Protein AF-A0A2V8Q4K5-F1 (afdb_monomer)

Nearest PDB structures (foldseek):
  5l09-assembly1_A  TM=3.960E-01  e=4.569E-01  Yersinia enterocolitica subsp. enterocolitica 8081
  2gza-assembly1_C  TM=2.413E-01  e=3.129E-01  Brucella suis 1330
  5v8w-assembly3_F  TM=2.829E-01  e=3.439E+00  Homo sapiens
  6ekk-assembly1_A  TM=3.085E-01  e=7.810E+00  Homo sapiens

pLDDT: mean 80.8, std 21.77, range [32.94, 98.81]

Structure (mmCIF, N/CA/C/O backbone):
data_AF-A0A2V8Q4K5-F1
#
_entry.id   AF-A0A2V8Q4K5-F1
#
loop_
_atom_site.group_PDB
_atom_site.id
_atom_site.type_symbol
_atom_site.label_atom_id
_atom_site.label_alt_id
_atom_site.label_comp_id
_atom_site.label_asym_id
_atom_site.label_entity_id
_atom_site.label_seq_id
_atom_site.pdbx_PDB_ins_code
_atom_site.Cartn_x
_atom_site.Cartn_y
_atom_site.Cartn_z
_atom_site.occupancy
_atom_site.B_iso_or_equiv
_atom_site.auth_seq_id
_atom_site.auth_comp_id
_atom_site.auth_asym_id
_atom_site.auth_atom_id
_atom_site.pdbx_PDB_model_num
ATOM 1 N N . MET A 1 1 ? 42.790 18.098 -6.785 1.00 39.69 1 MET A N 1
ATOM 2 C CA . MET A 1 1 ? 41.408 18.199 -7.291 1.00 39.69 1 MET A CA 1
ATOM 3 C C . MET A 1 1 ? 40.561 17.468 -6.275 1.00 39.69 1 MET A C 1
ATOM 5 O O . MET A 1 1 ? 40.739 16.271 -6.124 1.00 39.69 1 MET A O 1
ATOM 9 N N . VAL A 1 2 ? 39.823 18.211 -5.454 1.00 38.03 2 VAL A N 1
ATOM 10 C CA . VAL A 1 2 ? 38.941 17.635 -4.435 1.00 38.03 2 VAL A CA 1
ATOM 11 C C . VAL A 1 2 ? 37.637 17.335 -5.159 1.00 38.03 2 VAL A C 1
ATOM 13 O O . VAL A 1 2 ? 36.978 18.260 -5.629 1.00 38.03 2 VAL A O 1
ATOM 16 N N . GLU A 1 3 ? 37.339 16.054 -5.355 1.00 39.25 3 GLU A N 1
ATOM 17 C CA . GLU A 1 3 ? 36.037 15.619 -5.849 1.00 39.25 3 GLU A CA 1
ATOM 18 C C . GLU A 1 3 ? 34.998 15.985 -4.788 1.00 39.25 3 GLU A C 1
ATOM 20 O O . GLU A 1 3 ? 35.005 15.468 -3.672 1.00 39.25 3 GLU A O 1
ATOM 25 N N . ASN A 1 4 ? 34.152 16.956 -5.125 1.00 39.59 4 ASN A N 1
ATOM 26 C CA . ASN A 1 4 ? 32.980 17.296 -4.339 1.00 39.59 4 ASN A CA 1
ATOM 27 C C . ASN A 1 4 ? 32.006 16.120 -4.423 1.00 39.59 4 ASN A C 1
ATOM 29 O O . ASN A 1 4 ? 31.322 15.951 -5.433 1.00 39.59 4 ASN A O 1
ATOM 33 N N . SER A 1 5 ? 31.940 15.318 -3.364 1.00 41.22 5 SER A N 1
ATOM 34 C CA . SER A 1 5 ? 30.823 14.405 -3.141 1.00 41.22 5 SER A CA 1
ATOM 35 C C . SER A 1 5 ? 29.508 15.200 -3.157 1.00 41.22 5 SER A C 1
ATOM 37 O O . SER A 1 5 ? 29.452 16.275 -2.548 1.00 41.22 5 SER A O 1
ATOM 39 N N . PRO A 1 6 ? 28.449 14.714 -3.828 1.00 41.28 6 PRO A N 1
ATOM 40 C CA . PRO A 1 6 ? 27.159 15.385 -3.806 1.00 41.28 6 PRO A CA 1
ATOM 41 C C . PRO A 1 6 ? 26.634 15.431 -2.366 1.00 41.28 6 PRO A C 1
ATOM 43 O O . PRO A 1 6 ? 26.639 14.440 -1.637 1.00 41.28 6 PRO A O 1
ATOM 46 N N . THR A 1 7 ? 26.239 16.625 -1.943 1.00 41.97 7 THR A N 1
ATOM 47 C CA . THR A 1 7 ? 25.664 16.921 -0.628 1.00 41.97 7 THR A CA 1
ATOM 48 C C . THR A 1 7 ? 24.301 16.217 -0.493 1.00 41.97 7 THR A C 1
ATOM 50 O O . THR A 1 7 ? 23.557 16.192 -1.474 1.00 41.97 7 THR A O 1
ATOM 53 N N . PRO A 1 8 ? 23.932 15.638 0.670 1.00 48.00 8 PRO A N 1
ATOM 54 C CA . PRO A 1 8 ? 22.627 15.010 0.847 1.00 48.00 8 PRO A CA 1
ATOM 55 C C . PRO A 1 8 ? 21.587 16.119 1.007 1.00 48.00 8 PRO A C 1
ATOM 57 O O . PRO A 1 8 ? 21.473 16.743 2.061 1.00 48.00 8 PRO A O 1
ATOM 60 N N . THR A 1 9 ? 20.877 16.455 -0.058 1.00 51.31 9 THR A N 1
ATOM 61 C CA . THR A 1 9 ? 19.838 17.487 -0.025 1.00 51.31 9 THR A CA 1
ATOM 62 C C . THR A 1 9 ? 18.703 17.023 -0.935 1.00 51.31 9 THR A C 1
ATOM 64 O O . THR A 1 9 ? 18.969 16.582 -2.047 1.00 51.31 9 THR A O 1
ATOM 67 N N . ASP A 1 10 ? 17.471 17.063 -0.414 1.00 57.00 10 ASP A N 1
ATOM 68 C CA . ASP A 1 10 ? 16.191 16.695 -1.057 1.00 57.00 10 ASP A CA 1
ATOM 69 C C . ASP A 1 10 ? 15.714 15.229 -0.980 1.00 57.00 10 ASP A C 1
ATOM 71 O O . ASP A 1 10 ? 15.154 14.692 -1.935 1.00 57.00 10 ASP A O 1
ATOM 75 N N . GLN A 1 11 ? 15.828 14.577 0.184 1.00 71.94 11 GLN A N 1
ATOM 76 C CA . GLN A 1 11 ? 15.003 13.387 0.452 1.00 71.94 11 GLN A CA 1
ATOM 77 C C . GLN A 1 11 ? 13.620 13.797 0.971 1.00 71.94 11 GLN A C 1
ATOM 79 O O . GLN A 1 11 ? 13.503 14.492 1.982 1.00 71.94 11 GLN A O 1
ATOM 84 N N . ILE A 1 12 ? 12.564 13.351 0.286 1.00 84.12 12 ILE A N 1
ATOM 85 C CA . ILE A 1 12 ? 11.180 13.549 0.731 1.00 84.12 12 ILE A CA 1
ATOM 86 C C . ILE A 1 12 ? 10.961 12.763 2.026 1.00 84.12 12 ILE A C 1
ATOM 88 O O . ILE A 1 12 ? 11.196 11.553 2.071 1.00 84.12 12 ILE A O 1
ATOM 92 N N . VAL A 1 13 ? 10.464 13.434 3.067 1.00 91.69 13 VAL A N 1
ATOM 93 C CA . VAL A 1 13 ? 10.104 12.781 4.331 1.00 91.69 13 VAL A CA 1
ATOM 94 C C . VAL A 1 13 ? 9.017 11.741 4.069 1.00 91.69 13 VAL A C 1
ATOM 96 O O . VAL A 1 13 ? 7.976 12.054 3.497 1.00 91.69 13 VAL A O 1
ATOM 99 N N . GLN A 1 14 ? 9.268 10.496 4.472 1.00 91.62 14 GLN A N 1
ATOM 100 C CA . GLN A 1 14 ? 8.352 9.383 4.212 1.00 91.62 14 GLN A CA 1
ATOM 101 C C . GLN A 1 14 ? 7.313 9.196 5.314 1.00 91.62 14 GLN A C 1
ATOM 103 O O . GLN A 1 14 ? 6.203 8.746 5.025 1.00 91.62 14 GLN A O 1
ATOM 108 N N . GLU A 1 15 ? 7.657 9.536 6.558 1.00 95.56 15 GLU A N 1
ATOM 109 C CA . GLU A 1 15 ? 6.784 9.314 7.703 1.00 95.56 15 GLU A CA 1
ATOM 110 C C . GLU A 1 15 ? 6.948 10.335 8.834 1.00 95.56 15 GLU A C 1
ATOM 112 O O . GLU A 1 15 ? 8.013 10.918 9.041 1.00 95.56 15 GLU A O 1
ATOM 117 N N . HIS A 1 16 ? 5.876 10.496 9.605 1.00 95.94 16 HIS A N 1
ATOM 118 C CA . HIS A 1 16 ? 5.807 11.277 10.831 1.00 95.94 16 HIS A CA 1
ATOM 119 C C . HIS A 1 16 ? 5.251 10.421 11.970 1.00 95.94 16 HIS A C 1
ATOM 121 O O . HIS A 1 16 ? 4.191 10.713 12.525 1.00 95.94 16 HIS A O 1
ATOM 127 N N . ARG A 1 17 ? 5.996 9.373 12.342 1.00 95.19 17 ARG A N 1
ATOM 128 C CA . ARG A 1 17 ? 5.574 8.368 13.335 1.00 95.19 17 ARG A CA 1
ATOM 129 C C . ARG A 1 17 ? 5.160 8.957 14.684 1.00 95.19 17 ARG A C 1
ATOM 131 O O . ARG A 1 17 ? 4.250 8.439 15.318 1.00 95.19 17 ARG A O 1
ATOM 138 N N . ALA A 1 18 ? 5.749 10.086 15.081 1.00 93.00 18 ALA A N 1
ATOM 139 C CA . ALA A 1 18 ? 5.387 10.811 16.301 1.00 93.00 18 ALA A CA 1
ATOM 140 C C . ALA A 1 18 ? 3.952 11.386 16.301 1.00 93.00 18 ALA A C 1
ATOM 142 O O . ALA A 1 18 ? 3.420 11.685 17.365 1.00 93.00 18 ALA A O 1
ATOM 143 N N . ASN A 1 19 ? 3.314 11.531 15.134 1.00 93.81 19 ASN A N 1
ATOM 144 C CA . ASN A 1 19 ? 1.939 12.033 15.007 1.00 93.81 19 ASN A CA 1
ATOM 145 C C . ASN A 1 19 ? 0.882 10.917 15.114 1.00 93.81 19 ASN A C 1
ATOM 147 O O . ASN A 1 19 ? -0.319 11.182 14.965 1.00 93.81 19 ASN A O 1
ATOM 151 N N . ALA A 1 20 ? 1.320 9.671 15.309 1.00 94.62 20 ALA A N 1
ATOM 152 C CA . ALA A 1 20 ? 0.443 8.521 15.433 1.00 94.62 20 ALA A CA 1
ATOM 153 C C . ALA A 1 20 ? -0.285 8.505 16.786 1.00 94.62 20 ALA A C 1
ATOM 155 O O . ALA A 1 20 ? 0.275 8.945 17.792 1.00 94.62 20 ALA A O 1
ATOM 156 N N . PRO A 1 21 ? -1.514 7.962 16.847 1.00 94.38 21 PRO A N 1
ATOM 157 C CA . PRO A 1 21 ? -2.143 7.631 18.122 1.00 94.38 21 PRO A CA 1
ATOM 158 C C . PRO A 1 21 ? -1.235 6.716 18.962 1.00 94.38 21 PRO A C 1
ATOM 160 O O . PRO A 1 21 ? -0.653 5.775 18.424 1.00 94.38 21 PRO A O 1
ATOM 163 N N . SER A 1 22 ? -1.122 6.983 20.267 1.00 94.06 22 SER A N 1
ATOM 164 C CA . SER A 1 22 ? -0.264 6.203 21.177 1.00 94.06 22 SER A CA 1
ATOM 165 C C . SER A 1 22 ? -0.593 4.712 21.112 1.00 94.06 22 SER A C 1
ATOM 167 O O . SER A 1 22 ? -1.765 4.365 21.240 1.00 94.06 22 SER A O 1
ATOM 169 N N . GLY A 1 23 ? 0.415 3.857 20.902 1.00 94.38 23 GLY A N 1
ATOM 170 C CA . GLY A 1 23 ? 0.294 2.396 20.777 1.00 94.38 23 GLY A CA 1
ATOM 171 C C . GLY A 1 23 ? -0.170 1.885 19.404 1.00 94.38 23 GLY A C 1
ATOM 172 O O . GLY A 1 23 ? -0.114 0.684 19.133 1.00 94.38 23 GLY A O 1
ATOM 173 N N . TRP A 1 24 ? -0.643 2.765 18.510 1.00 96.44 24 TRP A N 1
ATOM 174 C CA . TRP A 1 24 ? -1.049 2.355 17.162 1.00 96.44 24 TRP A CA 1
ATOM 175 C C . TRP A 1 24 ? 0.122 1.865 16.302 1.00 96.44 24 TRP A C 1
ATOM 177 O O . TRP A 1 24 ? -0.062 0.860 15.613 1.00 96.44 24 TRP A O 1
ATOM 187 N N . PRO A 1 25 ? 1.303 2.519 16.293 1.00 97.56 25 PRO A N 1
ATOM 188 C CA . PRO A 1 25 ? 2.405 2.068 15.453 1.00 97.56 25 PRO A CA 1
ATOM 189 C C . PRO A 1 25 ? 2.811 0.612 15.711 1.00 97.56 25 PRO A C 1
ATOM 191 O O . PRO A 1 25 ? 3.027 -0.137 14.762 1.00 97.56 25 PRO A O 1
ATOM 194 N N . GLU A 1 26 ? 2.835 0.184 16.971 1.00 97.00 26 GLU A N 1
ATOM 195 C CA . GLU A 1 26 ? 3.174 -1.180 17.385 1.00 97.00 26 GLU A CA 1
ATOM 196 C C . GLU A 1 26 ? 2.093 -2.176 16.945 1.00 97.00 26 GLU A C 1
ATOM 198 O O . GLU A 1 26 ? 2.400 -3.242 16.406 1.00 97.00 26 GLU A O 1
ATOM 203 N N . ALA A 1 27 ? 0.816 -1.810 17.101 1.00 96.62 27 ALA A N 1
ATOM 204 C CA . ALA A 1 27 ? -0.299 -2.609 16.601 1.00 96.62 27 ALA A CA 1
ATOM 205 C C . ALA A 1 27 ? -0.249 -2.757 15.068 1.00 96.62 27 ALA A C 1
ATOM 207 O O . ALA A 1 27 ? -0.462 -3.856 14.545 1.00 96.62 27 ALA A O 1
ATOM 208 N N . GLN A 1 28 ? 0.064 -1.668 14.355 1.00 98.25 28 GLN A N 1
ATOM 209 C CA . GLN A 1 28 ? 0.212 -1.650 12.901 1.00 98.25 28 GLN A CA 1
ATOM 210 C C . GLN A 1 28 ? 1.362 -2.531 12.429 1.00 98.25 28 GLN A C 1
ATOM 212 O O . GLN A 1 28 ? 1.175 -3.337 11.516 1.00 98.25 28 GLN A O 1
ATOM 217 N N . ASP A 1 29 ? 2.524 -2.423 13.070 1.00 98.38 29 ASP A N 1
ATOM 218 C CA . ASP A 1 29 ? 3.671 -3.276 12.775 1.00 98.38 29 ASP A CA 1
ATOM 219 C C . ASP A 1 29 ? 3.318 -4.752 12.983 1.00 98.38 29 ASP A C 1
ATOM 221 O O . ASP A 1 29 ? 3.587 -5.574 12.105 1.00 98.38 29 ASP A O 1
ATOM 225 N N . GLY A 1 30 ? 2.633 -5.084 14.082 1.00 97.62 30 GLY A N 1
ATOM 226 C CA . GLY A 1 30 ? 2.209 -6.449 14.389 1.00 97.62 30 GLY A CA 1
ATOM 227 C C . GLY A 1 30 ? 1.338 -7.068 13.293 1.00 97.62 30 GLY A C 1
ATOM 228 O O . GLY A 1 30 ? 1.651 -8.151 12.787 1.00 97.62 30 GLY A O 1
ATOM 229 N N . PHE A 1 31 ? 0.268 -6.382 12.871 1.00 97.31 31 PHE A N 1
ATOM 230 C CA . PHE A 1 31 ? -0.602 -6.935 11.829 1.00 97.31 31 PHE A CA 1
ATOM 231 C C . PHE A 1 31 ? 0.029 -6.890 10.431 1.00 97.31 31 PHE A C 1
ATOM 233 O O . PHE A 1 31 ? -0.245 -7.778 9.624 1.00 97.31 31 PHE A O 1
ATOM 240 N N . ALA A 1 32 ? 0.878 -5.902 10.127 1.00 98.19 32 ALA A N 1
ATOM 241 C CA . ALA A 1 32 ? 1.565 -5.804 8.838 1.00 98.19 32 ALA A CA 1
ATOM 242 C C . ALA A 1 32 ? 2.598 -6.929 8.663 1.00 98.19 32 ALA A C 1
ATOM 244 O O . ALA A 1 32 ? 2.652 -7.569 7.609 1.00 98.19 32 ALA A O 1
ATOM 245 N N . VAL A 1 33 ? 3.373 -7.216 9.714 1.00 96.44 33 VAL A N 1
ATOM 246 C CA . VAL A 1 33 ? 4.334 -8.327 9.745 1.00 96.44 33 VAL A CA 1
ATOM 247 C C . VAL A 1 33 ? 3.608 -9.667 9.673 1.00 96.44 33 VAL A C 1
ATOM 249 O O . VAL A 1 33 ? 3.950 -10.488 8.825 1.00 96.44 33 VAL A O 1
ATOM 252 N N . SER A 1 34 ? 2.569 -9.876 10.490 1.00 96.00 34 SER A N 1
ATOM 253 C CA . SER A 1 34 ? 1.796 -11.127 10.494 1.00 96.00 34 SER A CA 1
ATOM 254 C C . SER A 1 34 ? 1.139 -11.413 9.139 1.00 96.00 34 SER A C 1
ATOM 256 O O . SER A 1 34 ? 1.174 -12.542 8.651 1.00 96.00 34 SER A O 1
ATOM 258 N N . ALA A 1 35 ? 0.590 -10.385 8.486 1.00 97.31 35 ALA A N 1
ATOM 259 C CA . ALA A 1 35 ? 0.003 -10.531 7.160 1.00 97.31 35 ALA A CA 1
ATOM 260 C C . ALA A 1 35 ? 1.048 -10.628 6.038 1.00 97.31 35 ALA A C 1
ATOM 262 O O . ALA A 1 35 ? 0.691 -11.028 4.927 1.00 97.31 35 ALA A O 1
ATOM 263 N N . GLY A 1 36 ? 2.307 -10.257 6.294 1.00 97.75 36 GLY A N 1
ATOM 264 C CA . GLY A 1 36 ? 3.346 -10.119 5.274 1.00 97.75 36 GLY A CA 1
ATOM 265 C C . GLY A 1 36 ? 3.026 -9.040 4.235 1.00 97.75 36 GLY A C 1
ATOM 266 O O . GLY A 1 36 ? 3.439 -9.158 3.086 1.00 97.75 36 GLY A O 1
ATOM 267 N N . LEU A 1 37 ? 2.253 -8.016 4.611 1.00 98.50 37 LEU A N 1
ATOM 268 C CA . LEU A 1 37 ? 1.768 -6.966 3.713 1.00 98.50 37 LEU A CA 1
ATOM 269 C C . LEU A 1 37 ? 2.103 -5.582 4.262 1.00 98.50 37 LEU A C 1
ATOM 271 O O . LEU A 1 37 ? 2.221 -5.389 5.470 1.00 98.50 37 LEU A O 1
ATOM 275 N N . SER A 1 38 ? 2.236 -4.610 3.362 1.00 98.50 38 SER A N 1
ATOM 276 C CA . SER A 1 38 ? 2.496 -3.226 3.752 1.00 98.50 38 SER A CA 1
ATOM 277 C C . SER A 1 38 ? 1.240 -2.558 4.300 1.00 98.50 38 SER A C 1
ATOM 279 O O . SER A 1 38 ? 0.163 -2.720 3.723 1.00 98.50 38 SER A O 1
ATOM 281 N N . ALA A 1 39 ? 1.398 -1.752 5.350 1.00 98.62 39 ALA A N 1
ATOM 282 C CA . ALA A 1 39 ? 0.367 -0.863 5.874 1.00 98.62 39 ALA A CA 1
ATOM 283 C C . ALA A 1 39 ? 0.930 0.538 6.113 1.00 98.62 39 ALA A C 1
ATOM 285 O O . ALA A 1 39 ? 2.033 0.696 6.638 1.00 98.62 39 ALA A O 1
ATOM 286 N N . LEU A 1 40 ? 0.177 1.558 5.710 1.00 98.69 40 LEU A N 1
ATOM 287 C CA . LEU A 1 40 ? 0.496 2.952 5.975 1.00 98.69 40 LEU A CA 1
ATOM 288 C C . LEU A 1 40 ? -0.720 3.651 6.565 1.00 98.69 40 LEU A C 1
ATOM 290 O O . LEU A 1 40 ? -1.762 3.692 5.914 1.00 98.69 40 LEU A O 1
ATOM 294 N N . LEU A 1 41 ? -0.569 4.256 7.740 1.00 98.62 41 LEU A N 1
ATOM 295 C CA . LEU A 1 41 ? -1.552 5.195 8.270 1.00 98.62 41 LEU A CA 1
ATOM 296 C C . LEU A 1 41 ? -1.323 6.560 7.625 1.00 98.62 41 LEU A C 1
ATOM 298 O O . LEU A 1 41 ? -0.202 7.064 7.655 1.00 98.62 41 LEU A O 1
ATOM 302 N N . VAL A 1 42 ? -2.366 7.173 7.075 1.00 98.38 42 VAL A N 1
ATOM 303 C CA . VAL A 1 42 ? -2.301 8.484 6.420 1.00 98.38 42 VAL A CA 1
ATOM 304 C C . VAL A 1 42 ? -3.377 9.426 6.956 1.00 98.38 42 VAL A C 1
ATOM 306 O O . VAL A 1 42 ? -4.498 9.012 7.259 1.00 98.38 42 VAL A O 1
ATOM 309 N N . ASP A 1 43 ? -3.015 10.703 7.039 1.00 97.06 43 ASP A N 1
ATOM 310 C CA . ASP A 1 43 ? -3.888 11.821 7.401 1.00 97.06 43 ASP A CA 1
ATOM 311 C C . ASP A 1 43 ? -3.745 12.905 6.323 1.00 97.06 43 ASP A C 1
ATOM 313 O O . ASP A 1 43 ? -2.958 13.843 6.446 1.00 97.06 43 ASP A O 1
ATOM 317 N N . GLY A 1 44 ? -4.417 12.695 5.189 1.00 97.00 44 GLY A N 1
ATOM 318 C CA . GLY A 1 44 ? -4.270 13.514 3.987 1.00 97.00 44 GLY A CA 1
ATOM 319 C C . GLY A 1 44 ? -3.322 12.924 2.938 1.00 97.00 44 GLY A C 1
ATOM 320 O O . GLY A 1 44 ? -3.289 11.714 2.709 1.00 97.00 44 GLY A O 1
ATOM 321 N N . HIS A 1 45 ? -2.609 13.808 2.235 1.00 96.94 45 HIS A N 1
ATOM 322 C CA . HIS A 1 45 ? -1.763 13.452 1.093 1.00 96.94 45 HIS A CA 1
ATOM 323 C C . HIS A 1 45 ? -0.534 12.626 1.507 1.00 96.94 45 HIS A C 1
ATOM 325 O O . HIS A 1 45 ? 0.109 12.932 2.505 1.00 96.94 45 HIS A O 1
ATOM 331 N N . GLN A 1 46 ? -0.172 11.628 0.695 1.00 93.81 46 GLN A N 1
ATOM 332 C CA . GLN A 1 46 ? 0.995 10.756 0.898 1.00 93.81 46 GLN A CA 1
ATOM 333 C C . GLN A 1 46 ? 2.032 10.924 -0.227 1.00 93.81 46 GLN A C 1
ATOM 335 O O . GLN A 1 46 ? 1.672 10.788 -1.395 1.00 93.81 46 GLN A O 1
ATOM 340 N N . PRO A 1 47 ? 3.339 11.038 0.056 1.00 93.06 47 PRO A N 1
ATOM 341 C CA . PRO A 1 47 ? 3.991 11.181 1.365 1.00 93.06 47 PRO A CA 1
ATOM 342 C C . PRO A 1 47 ? 3.803 12.579 1.990 1.00 93.06 47 PRO A C 1
ATOM 344 O O . PRO A 1 47 ? 3.461 13.517 1.262 1.00 93.06 47 PRO A O 1
ATOM 347 N N . PRO A 1 48 ? 4.061 12.736 3.307 1.00 95.81 48 PRO A N 1
ATOM 348 C CA . PRO A 1 48 ? 4.461 11.709 4.282 1.00 95.81 48 PRO A CA 1
ATOM 349 C C . PRO A 1 48 ? 3.276 10.941 4.889 1.00 95.81 48 PRO A C 1
ATOM 351 O O . PRO A 1 48 ? 2.173 11.466 5.020 1.00 95.81 48 PRO A O 1
ATOM 354 N N . ALA A 1 49 ? 3.536 9.711 5.336 1.00 97.62 49 ALA A N 1
ATOM 355 C CA . ALA A 1 49 ? 2.571 8.929 6.106 1.00 97.62 49 ALA A CA 1
ATOM 356 C C . ALA A 1 49 ? 2.649 9.321 7.579 1.00 97.62 49 ALA A C 1
ATOM 358 O O . ALA A 1 49 ? 3.652 9.853 8.046 1.00 97.62 49 ALA A O 1
ATOM 359 N N . VAL A 1 50 ? 1.624 8.991 8.352 1.00 97.69 50 VAL A N 1
ATOM 360 C CA . VAL A 1 50 ? 1.726 9.025 9.811 1.00 97.69 50 VAL A CA 1
ATOM 361 C C . VAL A 1 50 ? 2.586 7.856 10.284 1.00 97.69 50 VAL A C 1
ATOM 363 O O . VAL A 1 50 ? 3.541 8.074 11.010 1.00 97.69 50 VAL A O 1
ATOM 366 N N . VAL A 1 51 ? 2.313 6.629 9.833 1.00 98.06 51 VAL A N 1
ATOM 367 C CA . VAL A 1 51 ? 3.105 5.434 10.187 1.00 98.06 51 VAL A CA 1
ATOM 368 C C . VAL A 1 51 ? 3.288 4.571 8.956 1.00 98.06 51 VAL A C 1
ATOM 370 O O . VAL A 1 51 ? 2.303 4.305 8.267 1.00 98.06 51 VAL A O 1
ATOM 373 N N . VAL A 1 52 ? 4.498 4.071 8.719 1.00 98.25 52 VAL A N 1
ATOM 374 C CA . VAL A 1 52 ? 4.779 3.086 7.673 1.00 98.25 52 VAL A CA 1
ATOM 375 C C . VAL A 1 52 ? 5.224 1.764 8.298 1.00 98.25 52 VAL A C 1
ATOM 377 O O . VAL A 1 52 ? 6.155 1.731 9.095 1.00 98.25 52 VAL A O 1
ATOM 380 N N . SER A 1 53 ? 4.595 0.663 7.886 1.00 98.50 53 SER A N 1
ATOM 381 C CA . SER A 1 53 ? 4.922 -0.693 8.339 1.00 98.50 53 SER A CA 1
ATOM 382 C C . SER A 1 53 ? 5.104 -1.626 7.143 1.00 98.50 53 SER A C 1
ATOM 384 O O . SER A 1 53 ? 4.292 -1.621 6.210 1.00 98.50 53 SER A O 1
ATOM 386 N N . ASN A 1 54 ? 6.176 -2.427 7.172 1.00 97.50 54 ASN A N 1
ATOM 387 C CA . ASN A 1 54 ? 6.516 -3.426 6.149 1.00 97.50 54 ASN A CA 1
ATOM 388 C C . ASN A 1 54 ? 6.378 -2.893 4.704 1.00 97.50 54 ASN A C 1
ATOM 390 O O . ASN A 1 54 ? 5.671 -3.465 3.877 1.00 97.50 54 ASN A O 1
ATOM 394 N N . ASN A 1 55 ? 6.964 -1.728 4.407 1.00 96.62 55 ASN A N 1
ATOM 395 C CA . ASN A 1 55 ? 6.792 -1.098 3.098 1.00 96.62 55 ASN A CA 1
ATOM 396 C C . ASN A 1 55 ? 7.502 -1.874 1.992 1.00 96.62 55 ASN A C 1
ATOM 398 O O . ASN A 1 55 ? 8.605 -2.382 2.186 1.00 96.62 55 ASN A O 1
ATOM 402 N N . ASN A 1 56 ? 6.901 -1.882 0.807 1.00 96.38 56 ASN A N 1
ATOM 403 C CA . ASN A 1 56 ? 7.554 -2.398 -0.384 1.00 96.38 56 ASN A CA 1
ATOM 404 C C . ASN A 1 56 ? 8.719 -1.471 -0.767 1.00 96.38 56 ASN A C 1
ATOM 406 O O . ASN A 1 56 ? 8.531 -0.255 -0.893 1.00 96.38 56 ASN A O 1
ATOM 410 N N . SER A 1 57 ? 9.906 -2.033 -0.984 1.00 95.19 57 SER A N 1
ATOM 411 C CA . SER A 1 57 ? 11.125 -1.265 -1.258 1.00 95.19 57 SER A CA 1
ATOM 412 C C . SER A 1 57 ? 11.017 -0.384 -2.506 1.00 95.19 57 SER A C 1
ATOM 414 O O . SER A 1 57 ? 11.536 0.731 -2.526 1.00 95.19 57 SER A O 1
ATOM 416 N N . ILE A 1 58 ? 10.251 -0.814 -3.514 1.00 95.25 58 ILE A N 1
ATOM 417 C CA . ILE A 1 58 ? 9.944 -0.001 -4.700 1.00 95.25 58 ILE A CA 1
ATOM 418 C C . ILE A 1 58 ? 9.230 1.292 -4.298 1.00 95.25 58 ILE A C 1
ATOM 420 O O . ILE A 1 58 ? 9.565 2.368 -4.789 1.00 95.25 58 ILE A O 1
ATOM 424 N N . CYS A 1 59 ? 8.249 1.205 -3.394 1.00 95.69 59 CYS A N 1
ATOM 425 C CA . CYS A 1 59 ? 7.509 2.377 -2.934 1.00 95.69 59 CYS A CA 1
ATOM 426 C C . CYS A 1 59 ? 8.415 3.336 -2.171 1.00 95.69 59 CYS A C 1
ATOM 428 O O . CYS A 1 59 ? 8.317 4.539 -2.388 1.00 95.69 59 CYS A O 1
ATOM 430 N N . GLN A 1 60 ? 9.295 2.814 -1.315 1.00 93.00 60 GLN A N 1
ATOM 431 C CA . GLN A 1 60 ? 10.244 3.629 -0.563 1.00 93.00 60 GLN A CA 1
ATOM 432 C C . GLN A 1 60 ? 11.167 4.421 -1.496 1.00 93.00 60 GLN A C 1
ATOM 434 O O . GLN A 1 60 ? 11.303 5.632 -1.333 1.00 93.00 60 GLN A O 1
ATOM 439 N N . VAL A 1 61 ? 11.741 3.772 -2.512 1.00 93.12 61 VAL A N 1
ATOM 440 C CA . VAL A 1 61 ? 12.631 4.435 -3.478 1.00 93.12 61 VAL A CA 1
ATOM 441 C C . VAL A 1 61 ? 11.870 5.458 -4.327 1.00 93.12 61 VAL A C 1
ATOM 443 O O . VAL A 1 61 ? 12.301 6.606 -4.434 1.00 93.12 61 VAL A O 1
ATOM 446 N N . LEU A 1 62 ? 10.709 5.084 -4.879 1.00 93.31 62 LEU A N 1
ATOM 447 C CA . LEU A 1 62 ? 9.900 5.983 -5.711 1.00 93.31 62 LEU A CA 1
ATOM 448 C C . LEU A 1 62 ? 9.450 7.229 -4.944 1.00 93.31 62 LEU A C 1
ATOM 450 O O . LEU A 1 62 ? 9.532 8.336 -5.468 1.00 93.31 62 LEU A O 1
ATOM 454 N N . GLN A 1 63 ? 8.975 7.055 -3.709 1.00 93.50 63 GLN A N 1
ATOM 455 C CA . GLN A 1 63 ? 8.427 8.148 -2.904 1.00 93.50 63 GLN A CA 1
ATOM 456 C C . GLN A 1 63 ? 9.508 9.021 -2.268 1.00 93.50 63 GLN A C 1
ATOM 458 O O . GLN A 1 63 ? 9.206 10.148 -1.882 1.00 93.50 63 GLN A O 1
ATOM 463 N N . SER A 1 64 ? 10.752 8.541 -2.184 1.00 90.94 64 SER A N 1
ATOM 464 C CA . SER A 1 64 ? 11.889 9.334 -1.699 1.00 90.94 64 SER A CA 1
ATOM 465 C C . SER A 1 64 ? 12.520 10.201 -2.792 1.00 90.94 64 SER A C 1
ATOM 467 O O . SER A 1 64 ? 13.264 11.126 -2.476 1.00 90.94 64 SER A O 1
ATOM 469 N N . SER A 1 65 ? 12.226 9.927 -4.068 1.00 89.44 65 SER A N 1
ATOM 470 C CA . SER A 1 65 ? 12.742 10.689 -5.206 1.00 89.44 65 SER A CA 1
ATOM 471 C C . SER A 1 65 ? 11.778 11.797 -5.619 1.00 89.44 65 SER A C 1
ATOM 473 O O . SER A 1 65 ? 10.642 11.528 -6.004 1.00 89.44 65 SER A O 1
ATOM 475 N N . GLN A 1 66 ? 12.241 13.047 -5.631 1.00 85.94 66 GLN A N 1
ATOM 476 C CA . GLN A 1 66 ? 11.414 14.194 -6.020 1.00 85.94 66 GLN A CA 1
ATOM 477 C C . GLN A 1 66 ? 10.889 14.112 -7.461 1.00 85.94 66 GLN A C 1
ATOM 479 O O . GLN A 1 66 ? 9.766 14.526 -7.746 1.00 85.94 66 GLN A O 1
ATOM 484 N N . GLU A 1 67 ? 11.669 13.520 -8.366 1.00 88.25 67 GLU A N 1
ATOM 485 C CA . GLU A 1 67 ? 11.269 13.321 -9.760 1.00 88.25 67 GLU A CA 1
ATOM 486 C C . GLU A 1 67 ? 10.170 12.256 -9.918 1.00 88.25 67 GLU A C 1
ATOM 488 O O . GLU A 1 67 ? 9.315 12.382 -10.799 1.00 88.25 67 GLU A O 1
ATOM 493 N N . HIS A 1 68 ? 10.170 11.225 -9.069 1.00 91.06 68 HIS A N 1
ATOM 494 C CA . HIS A 1 68 ? 9.320 10.042 -9.240 1.00 91.06 68 HIS A CA 1
ATOM 495 C C . HIS A 1 68 ? 8.131 10.008 -8.277 1.00 91.06 68 HIS A C 1
ATOM 497 O O . HIS A 1 68 ? 7.105 9.408 -8.603 1.00 91.06 68 HIS A O 1
ATOM 503 N N . ALA A 1 69 ? 8.202 10.703 -7.139 1.00 92.12 69 ALA A N 1
ATOM 504 C CA . ALA A 1 69 ? 7.113 10.787 -6.170 1.00 92.12 69 ALA A CA 1
ATOM 505 C C . ALA A 1 69 ? 5.820 11.302 -6.819 1.00 92.12 69 ALA A C 1
ATOM 507 O O . ALA A 1 69 ? 4.767 10.709 -6.607 1.00 92.12 69 ALA A O 1
ATOM 508 N N . ARG A 1 70 ? 5.917 12.273 -7.739 1.00 93.12 70 ARG A N 1
ATOM 509 C CA . ARG A 1 70 ? 4.776 12.793 -8.520 1.00 93.12 70 ARG A CA 1
ATOM 510 C C . ARG A 1 70 ? 4.014 11.732 -9.325 1.00 93.12 70 ARG A C 1
ATOM 512 O O . ARG A 1 70 ? 2.840 11.907 -9.634 1.00 93.12 70 ARG A O 1
ATOM 519 N N . LEU A 1 71 ? 4.659 10.616 -9.682 1.00 94.75 71 LEU A N 1
ATOM 520 C CA . LEU A 1 71 ? 3.999 9.494 -10.360 1.00 94.75 71 LEU A CA 1
ATOM 521 C C . LEU A 1 71 ? 3.101 8.707 -9.388 1.00 94.75 71 LEU A C 1
ATOM 523 O O . LEU A 1 71 ? 2.144 8.049 -9.805 1.00 94.75 71 LEU A O 1
ATOM 527 N N . CYS A 1 72 ? 3.390 8.767 -8.083 1.00 96.31 72 CYS A N 1
ATOM 528 C CA . CYS A 1 72 ? 2.571 8.181 -7.023 1.00 96.31 72 CYS A CA 1
ATOM 529 C C . CYS A 1 72 ? 1.312 9.000 -6.719 1.00 96.31 72 CYS A C 1
ATOM 531 O O . CYS A 1 72 ? 0.334 8.401 -6.260 1.00 96.31 72 CYS A O 1
ATOM 533 N N . ASP A 1 73 ? 1.328 10.316 -6.959 1.00 95.38 73 ASP A N 1
ATOM 534 C CA . ASP A 1 73 ? 0.289 11.252 -6.501 1.00 95.38 73 ASP A CA 1
ATOM 535 C C . ASP A 1 73 ? -1.125 10.852 -6.938 1.00 95.38 73 ASP A C 1
ATOM 537 O O . ASP A 1 73 ? -1.985 10.721 -6.067 1.00 95.38 73 ASP A O 1
ATOM 541 N N . PRO A 1 74 ? -1.400 10.510 -8.217 1.00 97.12 74 PRO A N 1
ATOM 542 C CA . PRO A 1 74 ? -2.755 10.147 -8.644 1.00 97.12 74 PRO A CA 1
ATOM 543 C C . PRO A 1 74 ? -3.288 8.854 -8.006 1.00 97.12 74 PRO A C 1
ATOM 545 O O . PRO A 1 74 ? -4.464 8.517 -8.170 1.00 97.12 74 PRO A O 1
ATOM 548 N N . TYR A 1 75 ? -2.428 8.101 -7.316 1.00 98.06 75 TYR A N 1
ATOM 549 C CA . TYR A 1 75 ? -2.717 6.803 -6.722 1.00 98.06 75 TYR A CA 1
ATOM 550 C C . TYR A 1 75 ? -2.618 6.881 -5.202 1.00 98.06 75 TYR A C 1
ATOM 552 O O . TYR A 1 75 ? -3.610 7.184 -4.551 1.00 98.06 75 TYR A O 1
ATOM 560 N N . CYS A 1 76 ? -1.432 6.612 -4.647 1.00 97.44 76 CYS A N 1
ATOM 561 C CA . CYS A 1 76 ? -1.199 6.596 -3.210 1.00 97.44 76 CYS A CA 1
ATOM 562 C C . CYS A 1 76 ? -1.273 7.997 -2.602 1.00 97.44 76 CYS A C 1
ATOM 564 O O . CYS A 1 76 ? -1.755 8.099 -1.481 1.00 97.44 76 CYS A O 1
ATOM 566 N N . GLY A 1 77 ? -0.846 9.048 -3.313 1.00 97.25 77 GLY A N 1
ATOM 567 C CA . GLY A 1 77 ? -0.906 10.411 -2.769 1.00 97.25 77 GLY A CA 1
ATOM 568 C C . GLY A 1 77 ? -2.319 10.941 -2.600 1.00 97.25 77 GLY A C 1
ATOM 569 O O . GLY A 1 77 ? -2.615 11.637 -1.636 1.00 97.25 77 GLY A O 1
ATOM 570 N N . ASP A 1 78 ? -3.223 10.489 -3.456 1.00 97.56 78 ASP A N 1
ATOM 571 C CA . ASP A 1 78 ? -4.627 10.869 -3.447 1.00 97.56 78 ASP A CA 1
ATOM 572 C C . ASP A 1 78 ? -5.554 9.822 -2.793 1.00 97.56 78 ASP A C 1
ATOM 574 O O . ASP A 1 78 ? -6.775 9.988 -2.728 1.00 97.56 78 ASP A O 1
ATOM 578 N N . ALA A 1 79 ? -4.989 8.714 -2.306 1.00 98.25 79 ALA A N 1
ATOM 579 C CA . ALA A 1 79 ? -5.747 7.580 -1.786 1.00 98.25 79 ALA A CA 1
ATOM 580 C C . ALA A 1 79 ? -6.615 7.964 -0.579 1.00 98.25 79 ALA A C 1
ATOM 582 O O . ALA A 1 79 ? -7.779 7.571 -0.512 1.00 98.25 79 ALA A O 1
ATOM 583 N N . HIS A 1 80 ? -6.086 8.775 0.342 1.00 98.56 80 HIS A N 1
ATOM 584 C CA . HIS A 1 80 ? -6.835 9.261 1.504 1.00 98.56 80 HIS A CA 1
ATOM 585 C C . HIS A 1 80 ? -8.116 9.989 1.089 1.00 98.56 80 HIS A C 1
ATOM 587 O O . HIS A 1 80 ? -9.207 9.618 1.520 1.00 98.56 80 HIS A O 1
ATOM 593 N N . ARG A 1 81 ? -8.009 10.954 0.168 1.00 98.31 81 ARG A N 1
ATOM 594 C CA . ARG A 1 81 ? -9.162 11.713 -0.327 1.00 98.31 81 ARG A CA 1
ATOM 595 C C . ARG A 1 81 ? -10.203 10.797 -0.970 1.00 98.31 81 ARG A C 1
ATOM 597 O O . ARG A 1 81 ? -11.398 10.986 -0.738 1.00 98.31 81 ARG A O 1
ATOM 604 N N . LYS A 1 82 ? -9.773 9.796 -1.748 1.00 98.06 82 LYS A N 1
ATOM 605 C CA . LYS A 1 82 ? -10.671 8.794 -2.353 1.00 98.06 82 LYS A CA 1
ATOM 606 C C . LYS A 1 82 ? -11.402 7.972 -1.291 1.00 98.06 82 LYS A C 1
ATOM 608 O O . LYS A 1 82 ? -12.614 7.811 -1.393 1.00 98.06 82 LYS A O 1
ATOM 613 N N . ALA A 1 83 ? -10.695 7.514 -0.261 1.00 98.06 83 ALA A N 1
ATOM 614 C CA . ALA A 1 83 ? -11.277 6.765 0.850 1.00 98.06 83 ALA A CA 1
ATOM 615 C C . ALA A 1 83 ? -12.307 7.594 1.625 1.00 98.06 83 ALA A C 1
ATOM 617 O O . ALA A 1 83 ? -13.420 7.127 1.853 1.00 98.06 83 ALA A O 1
ATOM 618 N N . MET A 1 84 ? -11.966 8.844 1.962 1.00 98.12 84 MET A N 1
ATOM 619 C CA . MET A 1 84 ? -12.874 9.766 2.654 1.00 98.12 84 MET A CA 1
ATOM 620 C C . MET A 1 84 ? -14.114 10.086 1.818 1.00 98.12 84 MET A C 1
ATOM 622 O O . MET A 1 84 ? -15.219 10.129 2.348 1.00 98.12 84 MET A O 1
ATOM 626 N N . SER A 1 85 ? -13.948 10.262 0.505 1.00 97.88 85 SER A N 1
ATOM 627 C CA . SER A 1 85 ? -15.069 10.537 -0.404 1.00 97.88 85 SER A CA 1
ATOM 628 C C . SER A 1 85 ? -15.982 9.322 -0.591 1.00 97.88 85 SER A C 1
ATOM 630 O O . SER A 1 85 ? -17.186 9.484 -0.762 1.00 97.88 85 SER A O 1
ATOM 632 N N . SER A 1 86 ? -15.416 8.110 -0.574 1.00 97.38 86 SER A N 1
ATOM 633 C CA . SER A 1 86 ? -16.165 6.858 -0.727 1.00 97.38 86 SER A CA 1
ATOM 634 C C . SER A 1 86 ? -16.835 6.403 0.572 1.00 97.38 86 SER A C 1
ATOM 636 O O . SER A 1 86 ? -17.842 5.702 0.527 1.00 97.38 86 SER A O 1
ATOM 638 N N . GLY A 1 87 ? -16.255 6.731 1.731 1.00 96.94 87 GLY A N 1
ATOM 639 C CA . GLY A 1 87 ? -16.683 6.206 3.032 1.00 96.94 87 GLY A CA 1
ATOM 640 C C . GLY A 1 87 ? -16.463 4.694 3.204 1.00 96.94 87 GLY A C 1
ATOM 641 O O . GLY A 1 87 ? -16.950 4.106 4.165 1.00 96.94 87 GLY A O 1
ATOM 642 N N . SER A 1 88 ? -15.739 4.049 2.285 1.00 96.44 88 SER A N 1
ATOM 643 C CA . SER A 1 88 ? -15.522 2.599 2.237 1.00 96.44 88 SER A CA 1
ATOM 644 C C . SER A 1 88 ? -14.120 2.260 1.728 1.00 96.44 88 SER A C 1
ATOM 646 O O . SER A 1 88 ? -13.374 3.141 1.298 1.00 96.44 88 SER A O 1
ATOM 648 N N . THR A 1 89 ? -13.761 0.972 1.754 1.00 98.31 89 THR A N 1
ATOM 649 C CA . THR A 1 89 ? -12.537 0.484 1.107 1.00 98.31 89 THR A CA 1
ATOM 650 C C . THR A 1 89 ? -12.569 0.793 -0.392 1.00 98.31 89 THR A C 1
ATOM 652 O O . THR A 1 89 ? -13.578 0.543 -1.053 1.00 98.31 89 THR A O 1
ATOM 655 N N . VAL A 1 90 ? -11.458 1.297 -0.926 1.00 98.44 90 VAL A N 1
ATOM 656 C CA . VAL A 1 90 ? -11.225 1.497 -2.360 1.00 98.44 90 VAL A CA 1
ATOM 657 C C . VAL A 1 90 ? -9.979 0.716 -2.756 1.00 98.44 90 VAL A C 1
ATOM 659 O O . VAL A 1 90 ? -8.885 1.006 -2.274 1.00 98.44 90 VAL A O 1
ATOM 662 N N . GLU A 1 91 ? -10.137 -0.260 -3.642 1.00 98.38 91 GLU A N 1
ATOM 663 C CA . GLU A 1 91 ? -9.028 -1.005 -4.245 1.00 98.38 91 GLU A CA 1
ATOM 664 C C . GLU A 1 91 ? -8.535 -0.300 -5.511 1.00 98.38 91 GLU A C 1
ATOM 666 O O . GLU A 1 91 ? -9.321 0.268 -6.274 1.00 98.38 91 GLU A O 1
ATOM 671 N N . TYR A 1 92 ? -7.224 -0.310 -5.741 1.00 98.44 92 TYR A N 1
ATOM 672 C CA . TYR A 1 92 ? -6.620 0.287 -6.924 1.00 98.44 92 TYR A CA 1
ATOM 673 C C . TYR A 1 92 ? -5.246 -0.309 -7.224 1.00 98.44 92 TYR A C 1
ATOM 675 O O . TYR A 1 92 ? -4.491 -0.681 -6.329 1.00 98.44 92 TYR A O 1
ATOM 683 N N . LYS A 1 93 ? -4.871 -0.273 -8.501 1.00 98.50 93 LYS A N 1
ATOM 684 C CA . LYS A 1 93 ? -3.515 -0.575 -8.953 1.00 98.50 93 LYS A CA 1
ATOM 685 C C . LYS A 1 93 ? -2.740 0.714 -9.179 1.00 98.50 93 LYS A C 1
ATOM 687 O O . LYS A 1 93 ? -3.223 1.612 -9.869 1.00 98.50 93 LYS A O 1
ATOM 692 N N . CYS A 1 94 ? -1.558 0.838 -8.581 1.00 97.88 94 CYS A N 1
ATOM 693 C CA . CYS A 1 94 ? -0.740 2.041 -8.715 1.00 97.88 94 CYS A CA 1
ATOM 694 C C . CYS A 1 94 ? 0.087 2.039 -10.012 1.00 97.88 94 CYS A C 1
ATOM 696 O O . CYS A 1 94 ? 0.191 1.024 -10.703 1.00 97.88 94 CYS A O 1
ATOM 698 N N . HIS A 1 95 ? 0.734 3.167 -10.327 1.00 95.81 95 HIS A N 1
ATOM 699 C CA . HIS A 1 95 ? 1.583 3.263 -11.519 1.00 95.81 95 HIS A CA 1
ATOM 700 C C . HIS A 1 95 ? 2.750 2.262 -11.518 1.00 95.81 95 HIS A C 1
ATOM 702 O O . HIS A 1 95 ? 3.223 1.911 -12.592 1.00 95.81 95 HIS A O 1
ATOM 708 N N . ALA A 1 96 ? 3.223 1.806 -10.353 1.00 96.38 96 ALA A N 1
ATOM 709 C CA . ALA A 1 96 ? 4.282 0.801 -10.245 1.00 96.38 96 ALA A CA 1
ATOM 710 C C . ALA A 1 96 ? 3.767 -0.639 -10.444 1.00 96.38 96 ALA A C 1
ATOM 712 O O . ALA A 1 96 ? 4.527 -1.592 -10.315 1.00 96.38 96 ALA A O 1
ATOM 713 N N . GLY A 1 97 ? 2.472 -0.812 -10.730 1.00 97.81 97 GLY A N 1
ATOM 714 C CA . GLY A 1 97 ? 1.850 -2.118 -10.933 1.00 97.81 97 GLY A CA 1
ATOM 715 C C . GLY A 1 97 ? 1.486 -2.857 -9.643 1.00 97.81 97 GLY A C 1
ATOM 716 O O . GLY A 1 97 ? 1.012 -3.987 -9.722 1.00 97.81 97 GLY A O 1
ATOM 717 N N . LEU A 1 98 ? 1.670 -2.232 -8.477 1.00 98.44 98 LEU A N 1
ATOM 718 C CA . LEU A 1 98 ? 1.292 -2.800 -7.185 1.00 98.44 98 LEU A CA 1
ATOM 719 C C . LEU A 1 98 ? -0.213 -2.642 -6.957 1.00 98.44 98 LEU A C 1
ATOM 721 O O . LEU A 1 98 ? -0.767 -1.560 -7.167 1.00 98.44 98 LEU A O 1
ATOM 725 N N . GLU A 1 99 ? -0.849 -3.713 -6.499 1.00 98.62 99 GLU A N 1
ATOM 726 C CA . GLU A 1 99 ? -2.233 -3.706 -6.037 1.00 98.62 99 GLU A CA 1
ATOM 727 C C . GLU A 1 99 ? -2.261 -3.186 -4.596 1.00 98.62 99 GLU A C 1
ATOM 729 O O . GLU A 1 99 ? -1.517 -3.640 -3.714 1.00 98.62 99 GLU A O 1
ATOM 734 N N . CYS A 1 100 ? -3.113 -2.195 -4.377 1.00 98.69 100 CYS A N 1
ATOM 735 C CA . CYS A 1 100 ? -3.283 -1.490 -3.123 1.00 98.69 100 CYS A CA 1
ATOM 736 C C . CYS A 1 100 ? -4.770 -1.412 -2.778 1.00 98.69 100 CYS A C 1
ATOM 738 O O . CYS A 1 100 ? -5.640 -1.451 -3.647 1.00 98.69 100 CYS A O 1
ATOM 740 N N . PHE A 1 101 ? -5.058 -1.190 -1.505 1.00 98.75 101 PHE A N 1
ATOM 741 C CA . PHE A 1 101 ? -6.341 -0.649 -1.086 1.00 98.75 101 PHE A CA 1
ATOM 742 C C . PHE A 1 101 ? -6.123 0.550 -0.183 1.00 98.75 101 PHE A C 1
ATOM 744 O O . PHE A 1 101 ? -5.049 0.734 0.389 1.00 98.75 101 PHE A O 1
ATOM 751 N N . VAL A 1 102 ? -7.166 1.349 -0.025 1.00 98.81 102 VAL A N 1
ATOM 752 C CA . VAL A 1 102 ? -7.245 2.365 1.013 1.00 98.81 102 VAL A CA 1
ATOM 753 C C . VAL A 1 102 ? -8.580 2.251 1.728 1.00 98.81 102 VAL A C 1
ATOM 755 O O . VAL A 1 102 ? -9.613 2.071 1.086 1.00 98.81 102 VAL A O 1
ATOM 758 N N . LYS A 1 103 ? -8.564 2.320 3.058 1.00 98.31 103 LYS A N 1
ATOM 759 C CA . LYS A 1 103 ? -9.762 2.189 3.890 1.00 98.31 103 LYS A CA 1
ATOM 760 C C . LYS A 1 103 ? -9.821 3.325 4.910 1.00 98.31 103 LYS A C 1
ATOM 762 O O . LYS A 1 103 ? -8.822 3.528 5.603 1.00 98.31 103 LYS A O 1
ATOM 767 N N . PRO A 1 104 ? -10.941 4.064 5.014 1.00 98.31 104 PRO A N 1
ATOM 768 C CA . PRO A 1 104 ? -11.119 5.018 6.099 1.00 98.31 104 PRO A CA 1
ATOM 769 C C . PRO A 1 104 ? -11.192 4.258 7.428 1.00 98.31 104 PRO A C 1
ATOM 771 O O . PRO A 1 104 ? -11.819 3.200 7.507 1.00 98.31 104 PRO A O 1
ATOM 774 N N . VAL A 1 105 ? -10.537 4.778 8.462 1.00 97.50 105 VAL A N 1
ATOM 775 C CA . VAL A 1 105 ? -10.504 4.175 9.798 1.00 97.50 105 VAL A CA 1
ATOM 776 C C . VAL A 1 105 ? -10.697 5.242 10.868 1.00 97.50 105 VAL A C 1
ATOM 778 O O . VAL A 1 105 ? -10.347 6.406 10.682 1.00 97.50 105 VAL A O 1
ATOM 781 N N . GLN A 1 106 ? -11.223 4.816 12.009 1.00 95.75 106 GLN A N 1
ATOM 782 C CA . GLN A 1 106 ? -11.249 5.600 13.235 1.00 95.75 106 GLN A CA 1
ATOM 783 C C . GLN A 1 106 ? -10.354 4.890 14.249 1.00 95.75 106 GLN A C 1
ATOM 785 O O . GLN A 1 106 ? -10.523 3.694 14.485 1.00 95.75 106 GLN A O 1
ATOM 790 N N . ILE A 1 107 ? -9.382 5.602 14.818 1.00 95.06 107 ILE A N 1
ATOM 791 C CA . ILE A 1 107 ? -8.412 5.034 15.765 1.00 95.06 107 ILE A CA 1
ATOM 792 C C . ILE A 1 107 ? -8.379 5.930 16.996 1.00 95.06 107 ILE A C 1
ATOM 794 O O . ILE A 1 107 ? -8.141 7.129 16.875 1.00 95.06 107 ILE A O 1
ATOM 798 N N . ALA A 1 108 ? -8.624 5.355 18.178 1.00 88.44 108 ALA A N 1
ATOM 799 C CA . ALA A 1 108 ? -8.652 6.091 19.448 1.00 88.44 108 ALA A CA 1
ATOM 800 C C . ALA A 1 108 ? -9.560 7.345 19.414 1.00 88.44 108 ALA A C 1
ATOM 802 O O . ALA A 1 108 ? -9.204 8.400 19.929 1.00 88.44 108 ALA A O 1
ATOM 803 N N . GLY A 1 109 ? -10.721 7.246 18.752 1.00 86.31 109 GLY A N 1
ATOM 804 C CA . GLY A 1 109 ? -11.671 8.357 18.600 1.00 86.31 109 GLY A CA 1
ATOM 805 C C . GLY A 1 109 ? -11.246 9.452 17.612 1.00 86.31 109 GLY A C 1
ATOM 806 O O . GLY A 1 109 ? -11.982 10.420 17.437 1.00 86.31 109 GLY A O 1
ATOM 807 N N . ARG A 1 110 ? -10.091 9.318 16.944 1.00 90.75 110 ARG A N 1
ATOM 808 C CA . ARG A 1 110 ? -9.666 10.220 15.869 1.00 90.75 110 ARG A CA 1
ATOM 809 C C . ARG A 1 110 ? -10.259 9.764 14.541 1.00 90.75 110 ARG A C 1
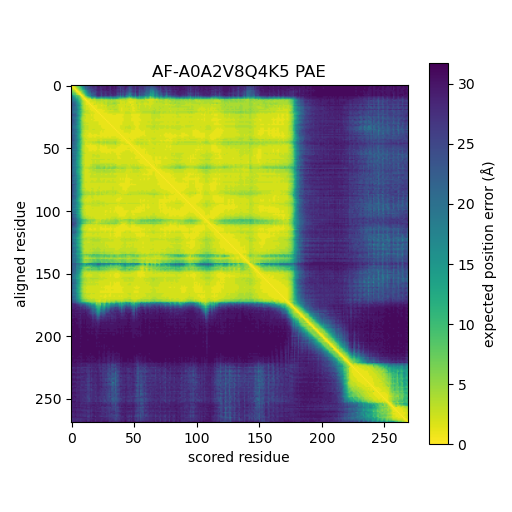ATOM 811 O O . ARG A 1 110 ? -9.922 8.689 14.041 1.00 90.75 110 ARG A O 1
ATOM 818 N N . ASP A 1 111 ? -11.121 10.609 13.992 1.00 91.88 111 ASP A N 1
ATOM 819 C CA . ASP A 1 111 ? -11.680 10.471 12.649 1.00 91.88 111 ASP A CA 1
ATOM 820 C C . ASP A 1 111 ? -10.747 11.048 11.580 1.00 91.88 111 ASP A C 1
ATOM 822 O O . ASP A 1 111 ? -9.740 11.692 11.876 1.00 91.88 111 ASP A O 1
ATOM 826 N N . GLY A 1 112 ? -11.104 10.825 10.314 1.00 95.50 112 GLY A N 1
ATOM 827 C CA . GLY A 1 112 ? -10.390 11.392 9.171 1.00 95.50 112 GLY A CA 1
ATOM 828 C C . GLY A 1 112 ? -9.077 10.687 8.838 1.00 95.50 112 GLY A C 1
ATOM 829 O O . GLY A 1 112 ? -8.345 11.168 7.983 1.00 95.50 112 GLY A O 1
ATOM 830 N N . LEU A 1 113 ? -8.778 9.545 9.458 1.00 97.81 113 LEU A N 1
ATOM 831 C CA . LEU A 1 113 ? -7.613 8.726 9.132 1.00 97.81 113 LEU A CA 1
ATOM 832 C C . LEU A 1 113 ? -7.959 7.685 8.064 1.00 97.81 113 LEU A C 1
ATOM 834 O O . LEU A 1 113 ? -9.091 7.211 7.967 1.00 97.81 113 LEU A O 1
ATOM 838 N N . ALA A 1 114 ? -6.969 7.278 7.277 1.00 98.50 114 ALA A N 1
ATOM 839 C CA . ALA A 1 114 ? -7.098 6.129 6.389 1.00 98.50 114 ALA A CA 1
ATOM 840 C C . ALA A 1 114 ? -5.864 5.234 6.467 1.00 98.50 114 ALA A C 1
ATOM 842 O O . ALA A 1 114 ? -4.763 5.700 6.750 1.00 98.50 114 ALA A O 1
ATOM 843 N N . VAL A 1 115 ? -6.042 3.948 6.176 1.00 98.69 115 VAL A N 1
ATOM 844 C CA . VAL A 1 115 ? -4.934 3.008 5.997 1.00 98.69 115 VAL A CA 1
ATOM 845 C C . VAL A 1 115 ? -4.818 2.651 4.525 1.00 98.69 115 VAL A C 1
ATOM 847 O O . VAL A 1 115 ? -5.783 2.171 3.932 1.00 98.69 115 VAL A O 1
ATOM 850 N N . ILE A 1 116 ? -3.637 2.867 3.946 1.00 98.75 116 ILE A N 1
ATOM 851 C CA . ILE A 1 116 ? -3.249 2.318 2.644 1.00 98.75 116 ILE A CA 1
ATOM 852 C C . ILE A 1 116 ? -2.577 0.969 2.896 1.00 98.75 116 ILE A C 1
ATOM 854 O O . ILE A 1 116 ? -1.571 0.912 3.600 1.00 98.75 116 ILE A O 1
ATOM 858 N N . GLY A 1 117 ? -3.106 -0.102 2.314 1.00 98.50 117 GLY A N 1
ATOM 859 C CA . GLY A 1 117 ? -2.594 -1.457 2.492 1.00 98.50 117 GLY A CA 1
ATOM 860 C C . GLY A 1 117 ? -2.255 -2.161 1.181 1.00 98.50 117 GLY A C 1
ATOM 861 O O . GLY A 1 117 ? -2.608 -1.706 0.091 1.00 98.50 117 GLY A O 1
ATOM 862 N N . GLY A 1 118 ? -1.562 -3.293 1.289 1.00 97.31 118 GLY A N 1
ATOM 863 C CA . GLY A 1 118 ? -1.224 -4.155 0.158 1.00 97.31 118 GLY A CA 1
ATOM 864 C C . GLY A 1 118 ? 0.161 -3.854 -0.394 1.00 97.31 118 GLY A C 1
ATOM 865 O O . GLY A 1 118 ? 1.094 -4.586 -0.080 1.00 97.31 118 GLY A O 1
ATOM 866 N N . ARG A 1 119 ? 0.293 -2.794 -1.209 1.00 97.94 119 ARG A N 1
ATOM 867 C CA . ARG A 1 119 ? 1.526 -2.418 -1.944 1.00 97.94 119 ARG A CA 1
ATOM 868 C C . ARG A 1 119 ? 2.303 -3.645 -2.444 1.00 97.94 119 ARG A C 1
ATOM 870 O O . ARG A 1 119 ? 3.517 -3.754 -2.263 1.00 97.94 119 ARG A O 1
ATOM 877 N N . ALA A 1 120 ? 1.582 -4.571 -3.066 1.00 98.38 120 ALA A N 1
ATOM 878 C CA . ALA A 1 120 ? 2.092 -5.885 -3.427 1.00 98.38 120 ALA A CA 1
ATOM 879 C C . ALA A 1 120 ? 1.794 -6.210 -4.889 1.00 98.38 120 ALA A C 1
ATOM 881 O O . ALA A 1 120 ? 0.796 -5.764 -5.456 1.00 98.38 120 ALA A O 1
ATOM 882 N N . PHE A 1 121 ? 2.642 -7.026 -5.503 1.00 98.50 121 PHE A N 1
ATOM 883 C CA . PHE A 1 121 ? 2.334 -7.615 -6.798 1.00 98.50 121 PHE A CA 1
ATOM 884 C C . PHE A 1 121 ? 1.387 -8.798 -6.617 1.00 98.50 121 PHE A C 1
ATOM 886 O O . PHE A 1 121 ? 1.690 -9.738 -5.885 1.00 98.50 121 PHE A O 1
ATOM 893 N N . VAL A 1 122 ? 0.263 -8.776 -7.334 1.00 97.94 122 VAL A N 1
ATOM 894 C CA . VAL A 1 122 ? -0.635 -9.941 -7.445 1.00 97.94 122 VAL A CA 1
ATOM 895 C C . VAL A 1 122 ? -0.312 -10.781 -8.681 1.00 97.94 122 VAL A C 1
ATOM 897 O O . VAL A 1 122 ? -0.620 -11.968 -8.735 1.00 97.94 122 VAL A O 1
ATOM 900 N N . ARG A 1 123 ? 0.324 -10.185 -9.696 1.00 97.31 123 ARG A N 1
ATOM 901 C CA . ARG A 1 123 ? 0.713 -10.869 -10.934 1.00 97.31 123 ARG A CA 1
ATOM 902 C C . ARG A 1 123 ? 2.192 -10.653 -11.218 1.00 97.31 123 ARG A C 1
ATOM 904 O O . ARG A 1 123 ? 2.663 -9.520 -11.224 1.00 97.31 123 ARG A O 1
ATOM 911 N N . ALA A 1 124 ? 2.899 -11.727 -11.565 1.00 96.12 124 ALA A N 1
ATOM 912 C CA . ALA A 1 124 ? 4.308 -11.654 -11.960 1.00 96.12 124 ALA A CA 1
ATOM 913 C C . ALA A 1 124 ? 4.538 -10.773 -13.204 1.00 96.12 124 ALA A C 1
ATOM 915 O O . ALA A 1 124 ? 5.563 -10.104 -13.298 1.00 96.12 124 ALA A O 1
ATOM 916 N N . ALA A 1 125 ? 3.565 -10.713 -14.121 1.00 97.31 125 ALA A N 1
ATOM 917 C CA . ALA A 1 125 ? 3.629 -9.844 -15.298 1.00 97.31 125 ALA A CA 1
ATOM 918 C C . ALA A 1 125 ? 3.756 -8.354 -14.929 1.00 97.31 125 ALA A C 1
ATOM 920 O O . ALA A 1 125 ? 4.446 -7.606 -15.612 1.00 97.31 125 ALA A O 1
ATOM 921 N N . ASP A 1 126 ? 3.146 -7.923 -13.821 1.00 97.62 126 ASP A N 1
ATOM 922 C CA . ASP A 1 126 ? 3.214 -6.526 -13.379 1.00 97.62 126 ASP A CA 1
ATOM 923 C C . ASP A 1 126 ? 4.598 -6.168 -12.843 1.00 97.62 126 ASP A C 1
ATOM 925 O O . ASP A 1 126 ? 5.116 -5.086 -13.117 1.00 97.62 126 ASP A O 1
ATOM 929 N N . TYR A 1 127 ? 5.229 -7.115 -12.149 1.00 96.12 127 TYR A N 1
ATOM 930 C CA . TYR A 1 127 ? 6.625 -6.998 -11.753 1.00 96.12 127 TYR A CA 1
ATOM 931 C C . TYR A 1 127 ? 7.546 -6.936 -12.979 1.00 96.12 127 TYR A C 1
ATOM 933 O O . TYR A 1 127 ? 8.389 -6.048 -13.063 1.00 96.12 127 TYR A O 1
ATOM 941 N N . GLN A 1 128 ? 7.358 -7.819 -13.964 1.00 95.62 128 GLN A N 1
ATOM 942 C CA . GLN A 1 128 ? 8.162 -7.818 -15.193 1.00 95.62 128 GLN A CA 1
ATOM 943 C C . GLN A 1 128 ? 8.061 -6.487 -15.947 1.00 95.62 128 GLN A C 1
ATOM 945 O O . GLN A 1 128 ? 9.089 -5.912 -16.303 1.00 95.62 128 GLN A O 1
ATOM 950 N N . LEU A 1 129 ? 6.847 -5.950 -16.104 1.00 95.94 129 LEU A N 1
ATOM 951 C CA . LEU A 1 129 ? 6.623 -4.637 -16.715 1.00 95.94 129 LEU A CA 1
ATOM 952 C C . LEU A 1 129 ? 7.325 -3.513 -15.944 1.00 95.94 129 LEU A C 1
ATOM 954 O O . LEU A 1 129 ? 7.885 -2.598 -16.550 1.00 95.94 129 LEU A O 1
ATOM 958 N N . LEU A 1 130 ? 7.330 -3.570 -14.610 1.00 94.75 130 LEU A N 1
ATOM 959 C CA . LEU A 1 130 ? 8.065 -2.599 -13.808 1.00 94.75 130 LEU A CA 1
ATOM 960 C C . LEU A 1 130 ? 9.581 -2.703 -14.043 1.00 94.75 130 LEU A C 1
ATOM 962 O O . LEU A 1 130 ? 10.242 -1.683 -14.231 1.00 94.75 130 LEU A O 1
ATOM 966 N N . ILE A 1 131 ? 10.136 -3.917 -14.079 1.00 92.69 131 ILE A N 1
ATOM 967 C CA . ILE A 1 131 ? 11.562 -4.136 -14.363 1.00 92.69 131 ILE A CA 1
ATOM 968 C C . ILE A 1 131 ? 11.941 -3.619 -15.754 1.00 92.69 131 ILE A C 1
ATOM 970 O O . ILE A 1 131 ? 12.999 -3.013 -15.917 1.00 92.69 131 ILE A O 1
ATOM 974 N N . GLU A 1 132 ? 11.086 -3.795 -16.760 1.00 93.62 132 GLU A N 1
ATOM 975 C CA . GLU A 1 132 ? 11.315 -3.225 -18.091 1.00 93.62 132 GLU A CA 1
ATOM 976 C C . GLU A 1 132 ? 11.381 -1.695 -18.059 1.00 93.62 132 GLU A C 1
ATOM 978 O O . GLU A 1 132 ? 12.247 -1.107 -18.712 1.00 93.62 132 GLU A O 1
ATOM 983 N N . ARG A 1 133 ? 10.541 -1.046 -17.243 1.00 93.50 133 ARG A N 1
ATOM 984 C CA . ARG A 1 133 ? 10.581 0.410 -17.047 1.00 93.50 133 ARG A CA 1
ATOM 985 C C . ARG A 1 133 ? 11.845 0.882 -16.337 1.00 93.50 133 ARG A C 1
ATOM 987 O O . ARG A 1 133 ? 12.368 1.928 -16.710 1.00 93.50 133 ARG A O 1
ATOM 994 N N . PHE A 1 134 ? 12.376 0.112 -15.389 1.00 90.38 134 PHE A N 1
ATOM 995 C CA . PHE A 1 134 ? 13.686 0.397 -14.790 1.00 90.38 134 PHE A CA 1
ATOM 996 C C . PHE A 1 134 ? 14.832 0.231 -15.793 1.00 90.38 134 PHE A C 1
ATOM 998 O O . PHE A 1 134 ? 15.768 1.020 -15.807 1.00 90.38 134 PHE A O 1
ATOM 1005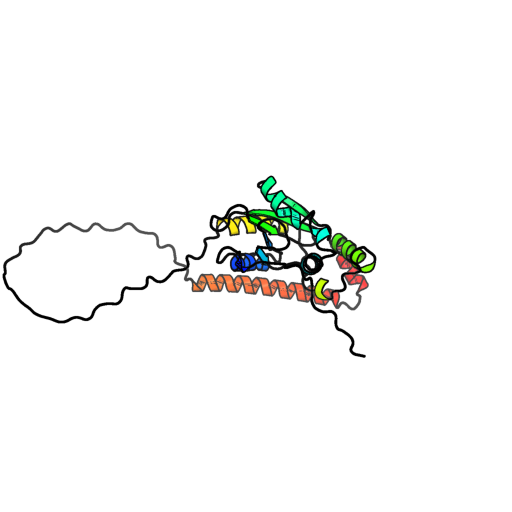 N N . ARG A 1 135 ? 14.778 -0.774 -16.671 1.00 89.06 135 ARG A N 1
ATOM 1006 C CA . ARG A 1 135 ? 15.874 -1.038 -17.620 1.00 89.06 135 ARG A CA 1
ATOM 1007 C C . ARG A 1 135 ? 15.882 -0.062 -18.794 1.00 89.06 135 ARG A C 1
ATOM 1009 O O . ARG A 1 135 ? 16.940 0.426 -19.193 1.00 89.06 135 ARG A O 1
ATOM 1016 N N . ASN A 1 136 ? 14.704 0.196 -19.355 1.00 89.69 136 ASN A N 1
ATOM 1017 C CA . ASN A 1 136 ? 14.553 0.822 -20.669 1.00 89.69 136 ASN A CA 1
ATOM 1018 C C . ASN A 1 136 ? 13.563 1.994 -20.686 1.00 89.69 136 ASN A C 1
ATOM 1020 O O . ASN A 1 136 ? 13.377 2.598 -21.741 1.00 89.69 136 ASN A O 1
ATOM 1024 N N . GLY A 1 137 ? 12.902 2.287 -19.567 1.00 88.12 137 GLY A N 1
ATOM 1025 C CA . GLY A 1 137 ? 11.791 3.227 -19.516 1.00 88.12 137 GLY A CA 1
ATOM 1026 C C . GLY A 1 137 ? 12.047 4.448 -18.642 1.00 88.12 137 GLY A C 1
ATOM 1027 O O . GLY A 1 137 ? 13.172 4.911 -18.459 1.00 88.12 137 GLY A O 1
ATOM 1028 N N . ASP A 1 138 ? 10.946 4.969 -18.119 1.00 88.38 138 ASP A N 1
ATOM 1029 C CA . ASP A 1 138 ? 10.850 6.211 -17.357 1.00 88.38 138 ASP A CA 1
ATOM 1030 C C . ASP A 1 138 ? 11.397 6.119 -15.927 1.00 88.38 138 ASP A C 1
ATOM 1032 O O . ASP A 1 138 ? 11.530 7.146 -15.277 1.00 88.38 138 ASP A O 1
ATOM 1036 N N . LEU A 1 139 ? 11.735 4.919 -15.444 1.00 90.50 139 LEU A N 1
ATOM 1037 C CA . LEU A 1 139 ? 12.298 4.705 -14.106 1.00 90.50 139 LEU A CA 1
ATOM 1038 C C . LEU A 1 139 ? 13.811 4.452 -14.130 1.00 90.50 139 LEU A C 1
ATOM 1040 O O . LEU A 1 139 ? 14.399 4.118 -13.107 1.00 90.50 139 LEU A O 1
ATOM 1044 N N . LYS A 1 140 ? 14.462 4.587 -15.289 1.00 86.56 140 LYS A N 1
ATOM 1045 C CA . LYS A 1 140 ? 15.882 4.249 -15.472 1.00 86.56 140 LYS A CA 1
ATOM 1046 C C . LYS A 1 140 ? 16.845 5.090 -14.632 1.00 86.56 140 LYS A C 1
ATOM 1048 O O . LYS A 1 140 ? 17.951 4.646 -14.347 1.00 86.56 140 LYS A O 1
ATOM 1053 N N . THR A 1 141 ? 16.450 6.303 -14.256 1.00 86.62 141 THR A N 1
ATOM 1054 C CA . THR A 1 141 ? 17.269 7.201 -13.429 1.00 86.62 141 THR A CA 1
ATOM 1055 C C . THR A 1 141 ? 17.252 6.823 -11.945 1.00 86.62 141 THR A C 1
ATOM 1057 O O . THR A 1 141 ? 18.060 7.345 -11.179 1.00 86.62 141 THR A O 1
ATOM 1060 N N . LEU A 1 142 ? 16.382 5.894 -11.532 1.00 84.06 142 LEU A N 1
ATOM 1061 C CA . LEU A 1 142 ? 16.377 5.312 -10.192 1.00 84.06 142 LEU A CA 1
ATOM 1062 C C . LEU A 1 142 ? 17.423 4.201 -10.106 1.00 84.06 142 LEU A C 1
ATOM 1064 O O . LEU A 1 142 ? 17.109 3.017 -10.219 1.00 84.06 142 LEU A O 1
ATOM 1068 N N . ASP A 1 143 ? 18.674 4.594 -9.899 1.00 67.38 143 ASP A N 1
ATOM 1069 C CA . ASP A 1 143 ? 19.759 3.663 -9.606 1.00 67.38 143 ASP A CA 1
ATOM 1070 C C . ASP A 1 143 ? 19.819 3.429 -8.092 1.00 67.38 143 ASP A C 1
ATOM 1072 O O . ASP A 1 143 ? 20.331 4.251 -7.328 1.00 67.38 143 ASP A O 1
ATOM 1076 N N . SER A 1 144 ? 19.175 2.360 -7.623 1.00 68.94 144 SER A N 1
ATOM 1077 C CA . SER A 1 144 ? 19.217 1.999 -6.210 1.00 68.94 144 SER A CA 1
ATOM 1078 C C . SER A 1 144 ? 19.175 0.493 -6.019 1.00 68.94 144 SER A C 1
ATOM 1080 O O . SER A 1 144 ? 18.148 -0.153 -6.240 1.00 68.94 144 SER A O 1
ATOM 1082 N N . ASP A 1 145 ? 20.264 -0.043 -5.472 1.00 75.69 145 ASP A N 1
ATOM 1083 C CA . ASP A 1 145 ? 20.348 -1.424 -4.985 1.00 75.69 145 ASP A CA 1
ATOM 1084 C C . ASP A 1 145 ? 19.262 -1.739 -3.938 1.00 75.69 145 ASP A C 1
ATOM 1086 O O . ASP A 1 145 ? 18.937 -2.900 -3.686 1.00 75.69 145 ASP A O 1
ATOM 1090 N N . GLN A 1 146 ? 18.644 -0.709 -3.343 1.00 80.81 146 GLN A N 1
ATOM 1091 C CA . GLN A 1 146 ? 17.575 -0.873 -2.363 1.00 80.81 146 GLN A CA 1
ATOM 1092 C C . GLN A 1 146 ? 16.241 -1.303 -2.975 1.00 80.81 146 GLN A C 1
ATOM 1094 O O . GLN A 1 146 ? 15.393 -1.790 -2.230 1.00 80.81 146 GLN A O 1
ATOM 1099 N N . LEU A 1 147 ? 16.050 -1.189 -4.297 1.00 83.00 147 LEU A N 1
ATOM 1100 C CA . LEU A 1 147 ? 14.785 -1.501 -4.977 1.00 83.00 147 LEU A CA 1
ATOM 1101 C C . LEU A 1 147 ? 14.277 -2.921 -4.710 1.00 83.00 147 LEU A C 1
ATOM 1103 O O . LEU A 1 147 ? 13.066 -3.141 -4.724 1.00 83.00 147 LEU A O 1
ATOM 1107 N N . PHE A 1 148 ? 15.177 -3.866 -4.438 1.00 84.81 148 PHE A N 1
ATOM 1108 C CA . PHE A 1 148 ? 14.865 -5.295 -4.368 1.00 84.81 148 PHE A CA 1
ATOM 1109 C C . PHE A 1 148 ? 15.013 -5.900 -2.968 1.00 84.81 148 PHE A C 1
ATOM 1111 O O . PHE A 1 148 ? 15.048 -7.120 -2.830 1.00 84.81 148 PHE A O 1
ATOM 1118 N N . THR A 1 149 ? 15.090 -5.067 -1.927 1.00 90.31 149 THR A N 1
ATOM 1119 C CA . THR A 1 149 ? 15.290 -5.536 -0.546 1.00 90.31 149 THR A CA 1
ATOM 1120 C C . THR A 1 149 ? 14.015 -6.069 0.104 1.00 90.31 149 THR A C 1
ATOM 1122 O O . THR A 1 149 ? 14.089 -7.023 0.873 1.00 90.31 149 THR A O 1
ATOM 1125 N N . ASN A 1 150 ? 12.847 -5.503 -0.221 1.00 94.75 150 ASN A N 1
ATOM 1126 C CA . ASN A 1 150 ? 11.555 -5.959 0.290 1.00 94.75 150 ASN A CA 1
ATOM 1127 C C . ASN A 1 150 ? 10.483 -5.917 -0.807 1.00 94.75 150 ASN A C 1
ATOM 1129 O O . ASN A 1 150 ? 9.708 -4.962 -0.921 1.00 94.75 150 ASN A O 1
ATOM 1133 N N . LEU A 1 151 ? 10.451 -6.962 -1.634 1.00 95.75 151 LEU A N 1
ATOM 1134 C CA . LEU A 1 151 ? 9.427 -7.142 -2.659 1.00 95.75 151 LEU A CA 1
ATOM 1135 C C . LEU A 1 151 ? 8.282 -7.995 -2.126 1.00 95.75 151 LEU A C 1
ATOM 1137 O O . LEU A 1 151 ? 8.466 -9.160 -1.780 1.00 95.75 151 LEU A O 1
ATOM 1141 N N . ILE A 1 152 ? 7.081 -7.425 -2.125 1.00 97.81 152 ILE A N 1
ATOM 1142 C CA . ILE A 1 152 ? 5.895 -8.094 -1.597 1.00 97.81 152 ILE A CA 1
ATOM 1143 C C . ILE A 1 152 ? 5.077 -8.669 -2.754 1.00 97.81 152 ILE A C 1
ATOM 1145 O O . ILE A 1 152 ? 4.655 -7.937 -3.653 1.00 97.81 152 ILE A O 1
ATOM 1149 N N . PHE A 1 153 ? 4.827 -9.976 -2.699 1.00 98.06 153 PHE A N 1
ATOM 1150 C CA . PHE A 1 153 ? 3.913 -10.696 -3.583 1.00 98.06 153 PHE A CA 1
ATOM 1151 C C . PHE A 1 153 ? 2.773 -11.283 -2.761 1.00 98.06 153 PHE A C 1
ATOM 1153 O O . PHE A 1 153 ? 2.973 -11.725 -1.630 1.00 98.06 153 PHE A O 1
ATOM 1160 N N . THR A 1 154 ? 1.570 -11.282 -3.322 1.00 97.94 154 THR A N 1
ATOM 1161 C CA . THR A 1 154 ? 0.393 -11.801 -2.628 1.00 97.94 154 THR A CA 1
ATOM 1162 C C . THR A 1 154 ? -0.687 -12.245 -3.606 1.00 97.94 154 THR A C 1
ATOM 1164 O O . THR A 1 154 ? -0.565 -12.086 -4.817 1.00 97.94 154 THR A O 1
ATOM 1167 N N . GLU A 1 155 ? -1.774 -12.773 -3.066 1.00 97.38 155 GLU A N 1
ATOM 1168 C CA . GLU A 1 155 ? -2.983 -13.106 -3.807 1.00 97.38 155 GLU A CA 1
ATOM 1169 C C . GLU A 1 155 ? -4.070 -12.062 -3.550 1.00 97.38 155 GLU A C 1
ATOM 1171 O O . GLU A 1 155 ? -4.104 -11.416 -2.500 1.00 97.38 155 GLU A O 1
ATOM 1176 N N . ARG A 1 156 ? -5.015 -11.926 -4.488 1.00 96.00 156 ARG A N 1
ATOM 1177 C CA . ARG A 1 156 ? -6.115 -10.959 -4.346 1.00 96.00 156 ARG A CA 1
ATOM 1178 C C . ARG A 1 156 ? -6.957 -11.217 -3.093 1.00 96.00 156 ARG A C 1
ATOM 1180 O O . ARG A 1 156 ? -7.329 -10.263 -2.421 1.00 96.00 156 ARG A O 1
ATOM 1187 N N . GLN A 1 157 ? -7.203 -12.483 -2.745 1.00 97.44 157 GLN A N 1
ATOM 1188 C CA . GLN A 1 157 ? -7.968 -12.818 -1.542 1.00 97.44 157 GLN A CA 1
ATOM 1189 C C . GLN A 1 157 ? -7.276 -12.304 -0.273 1.00 97.44 157 GLN A C 1
ATOM 1191 O O . GLN A 1 157 ? -7.909 -11.647 0.547 1.00 97.44 157 GLN A O 1
ATOM 1196 N N . ARG A 1 158 ? -5.953 -12.485 -0.167 1.00 97.88 158 ARG A N 1
ATOM 1197 C CA . ARG A 1 158 ? -5.173 -11.997 0.978 1.00 97.88 158 ARG A CA 1
ATOM 1198 C C . ARG A 1 158 ? -5.209 -10.475 1.125 1.00 97.88 158 ARG A C 1
ATOM 1200 O O . ARG A 1 158 ? -5.110 -9.988 2.245 1.00 97.88 158 ARG A O 1
ATOM 1207 N N . LEU A 1 159 ? -5.357 -9.716 0.033 1.00 97.25 159 LEU A N 1
ATOM 1208 C CA . LEU A 1 159 ? -5.552 -8.261 0.108 1.00 97.25 159 LEU A CA 1
ATOM 1209 C C . LEU A 1 159 ? -6.901 -7.901 0.740 1.00 97.25 159 LEU A C 1
ATOM 1211 O O . LEU A 1 159 ? -6.944 -7.021 1.599 1.00 97.25 159 LEU A O 1
ATOM 1215 N N . SER A 1 160 ? -7.971 -8.605 0.362 1.00 97.62 160 SER A N 1
ATOM 1216 C CA . SER A 1 160 ? -9.294 -8.437 0.976 1.00 97.62 160 SER A CA 1
ATOM 1217 C C . SER A 1 160 ? -9.255 -8.798 2.461 1.00 97.62 160 SER A C 1
ATOM 1219 O O . SER A 1 160 ? -9.669 -8.003 3.305 1.00 97.62 160 SER A O 1
ATOM 1221 N N . ASP A 1 161 ? -8.673 -9.951 2.796 1.00 98.38 161 ASP A N 1
ATOM 1222 C CA . ASP A 1 161 ? -8.545 -10.411 4.182 1.00 98.38 161 ASP A CA 1
ATOM 1223 C C . ASP A 1 161 ? -7.744 -9.411 5.031 1.00 98.38 161 ASP A C 1
ATOM 1225 O O . ASP A 1 161 ? -8.046 -9.185 6.208 1.00 98.38 161 ASP A O 1
ATOM 1229 N N . PHE A 1 162 ? -6.741 -8.767 4.424 1.00 98.56 162 PHE A N 1
ATOM 1230 C CA . PHE A 1 162 ? -5.946 -7.732 5.071 1.00 98.56 162 PHE A CA 1
ATOM 1231 C C . PHE A 1 162 ? -6.731 -6.435 5.300 1.00 98.56 162 PHE A C 1
ATOM 1233 O O . PHE A 1 162 ? -6.625 -5.846 6.375 1.00 98.56 162 PHE A O 1
ATOM 1240 N N . ALA A 1 163 ? -7.573 -6.009 4.355 1.00 98.31 163 ALA A N 1
ATOM 1241 C CA . ALA A 1 163 ? -8.461 -4.859 4.546 1.00 98.31 163 ALA A CA 1
ATOM 1242 C C . ALA A 1 163 ? -9.483 -5.085 5.678 1.00 98.31 163 ALA A C 1
ATOM 1244 O O . ALA A 1 163 ? -9.861 -4.142 6.389 1.00 98.31 163 ALA A O 1
ATOM 1245 N N . ASP A 1 164 ? -9.918 -6.329 5.878 1.00 98.19 164 ASP A N 1
ATOM 1246 C CA . ASP A 1 164 ? -10.775 -6.707 7.001 1.00 98.19 164 ASP A CA 1
ATOM 1247 C C . ASP A 1 164 ? -10.002 -6.782 8.317 1.00 98.19 164 ASP A C 1
ATOM 1249 O O . ASP A 1 164 ? -10.509 -6.358 9.357 1.00 98.19 164 ASP A O 1
ATOM 1253 N N . LEU A 1 165 ? -8.761 -7.278 8.290 1.00 98.12 165 LEU A N 1
ATOM 1254 C CA . LEU A 1 165 ? -7.881 -7.262 9.456 1.00 98.12 165 LEU A CA 1
ATOM 1255 C C . LEU A 1 165 ? -7.637 -5.832 9.943 1.00 98.12 165 LEU A C 1
ATOM 1257 O O . LEU A 1 165 ? -7.798 -5.576 11.131 1.00 98.12 165 LEU A O 1
ATOM 1261 N N . VAL A 1 166 ? -7.333 -4.901 9.036 1.00 98.06 166 VAL A N 1
ATOM 1262 C CA . VAL A 1 166 ? -7.147 -3.477 9.351 1.00 98.06 166 VAL A CA 1
ATOM 1263 C C . VAL A 1 166 ? -8.375 -2.889 10.050 1.00 98.06 166 VAL A C 1
ATOM 1265 O O . VAL A 1 166 ? -8.233 -2.225 11.073 1.00 98.06 166 VAL A O 1
ATOM 1268 N N . ASP A 1 167 ? -9.582 -3.158 9.548 1.00 95.94 167 ASP A N 1
ATOM 1269 C CA . ASP A 1 167 ? -10.823 -2.655 10.155 1.00 95.94 167 ASP A CA 1
ATOM 1270 C C . ASP A 1 167 ? -11.077 -3.247 11.541 1.00 95.94 167 ASP A C 1
ATOM 1272 O O . ASP A 1 167 ? -11.384 -2.515 12.482 1.00 95.94 167 ASP A O 1
ATOM 1276 N N . ARG A 1 168 ? -10.875 -4.560 11.706 1.00 96.56 168 ARG A N 1
ATOM 1277 C CA . ARG A 1 168 ? -10.983 -5.203 13.021 1.00 96.56 168 ARG A CA 1
ATOM 1278 C C . ARG A 1 168 ? -9.963 -4.643 14.008 1.00 96.56 168 ARG A C 1
ATOM 1280 O O . ARG A 1 168 ? -10.325 -4.410 15.159 1.00 96.56 168 ARG A O 1
ATOM 1287 N N . SER A 1 169 ? -8.722 -4.432 13.573 1.00 96.75 169 SER A N 1
ATOM 1288 C CA . SER A 1 169 ? -7.657 -3.863 14.401 1.00 96.75 169 SER A CA 1
ATOM 1289 C C . SER A 1 169 ? -7.979 -2.428 14.806 1.00 96.75 169 SER A C 1
ATOM 1291 O O . SER A 1 169 ? -7.932 -2.123 15.992 1.00 96.75 169 SER A O 1
ATOM 1293 N N . ALA A 1 170 ? -8.402 -1.575 13.868 1.00 95.69 170 ALA A N 1
ATOM 1294 C CA . ALA A 1 170 ? -8.780 -0.189 14.152 1.00 95.69 170 ALA A CA 1
ATOM 1295 C C . ALA A 1 170 ? -9.955 -0.093 15.140 1.00 95.69 170 ALA A C 1
ATOM 1297 O O . ALA A 1 170 ? -9.878 0.642 16.119 1.00 95.69 170 ALA A O 1
ATOM 1298 N N . ARG A 1 171 ? -11.010 -0.899 14.951 1.00 93.62 171 ARG A N 1
ATOM 1299 C CA . ARG A 1 171 ? -12.189 -0.909 15.840 1.00 93.62 171 ARG A CA 1
ATOM 1300 C C . ARG A 1 171 ? -11.899 -1.425 17.245 1.00 93.62 171 ARG A C 1
ATOM 1302 O O . ARG A 1 171 ? -12.555 -1.012 18.197 1.00 93.62 171 ARG A O 1
ATOM 1309 N N . ARG A 1 172 ? -10.983 -2.388 17.374 1.00 93.06 172 ARG A N 1
ATOM 1310 C CA . ARG A 1 172 ? -10.599 -2.969 18.670 1.00 93.06 172 ARG A CA 1
ATOM 1311 C C . ARG A 1 172 ? -9.531 -2.155 19.381 1.00 93.06 172 ARG A C 1
ATOM 1313 O O . ARG A 1 172 ? -9.326 -2.371 20.573 1.00 93.06 172 ARG A O 1
ATOM 1320 N N . PHE A 1 173 ? -8.862 -1.256 18.666 1.00 93.50 173 PHE A N 1
ATOM 1321 C CA . PHE A 1 173 ? -7.792 -0.458 19.219 1.00 93.50 173 PHE A CA 1
ATOM 1322 C C . PHE A 1 173 ? -8.313 0.428 20.350 1.00 93.50 173 PHE A C 1
ATOM 1324 O O . PHE A 1 173 ? -9.158 1.302 20.148 1.00 93.50 173 PHE A O 1
ATOM 1331 N N . ARG A 1 174 ? -7.778 0.200 21.547 1.00 86.81 174 ARG A N 1
ATOM 1332 C CA . ARG A 1 174 ? -7.935 1.085 22.694 1.00 86.81 174 ARG A CA 1
ATOM 1333 C C . ARG A 1 174 ? -6.567 1.702 22.952 1.00 86.81 174 ARG A C 1
ATOM 1335 O O . ARG A 1 174 ? -5.607 0.938 23.034 1.00 86.81 174 ARG A O 1
ATOM 1342 N N . PRO A 1 175 ? -6.456 3.036 23.031 1.00 75.19 175 PRO A N 1
ATOM 1343 C CA . PRO A 1 175 ? -5.194 3.648 23.408 1.00 75.19 175 PRO A CA 1
ATOM 1344 C C . PRO A 1 175 ? -4.788 3.101 24.776 1.00 75.19 175 PRO A C 1
ATO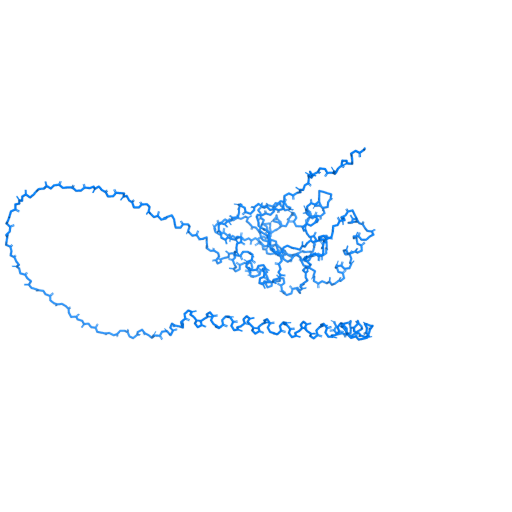M 1346 O O . PRO A 1 175 ? -5.642 2.948 25.652 1.00 75.19 175 PRO A O 1
ATOM 1349 N N . GLU A 1 176 ? -3.506 2.796 24.957 1.00 66.56 176 GLU A N 1
ATOM 1350 C CA . GLU A 1 176 ? -2.990 2.581 26.303 1.00 66.56 176 GLU A CA 1
ATOM 1351 C C . GLU A 1 176 ? -3.222 3.879 27.076 1.00 66.56 176 GLU A C 1
ATOM 1353 O O . GLU A 1 176 ? -2.668 4.931 26.739 1.00 66.56 176 GLU A O 1
ATOM 1358 N N . GLU A 1 177 ? -4.105 3.828 28.076 1.00 50.53 177 GLU A N 1
ATOM 1359 C CA . GLU A 1 177 ? -4.179 4.887 29.067 1.00 50.53 177 GLU A CA 1
ATOM 1360 C C . GLU A 1 177 ? -2.791 4.960 29.686 1.00 50.53 177 GLU A C 1
ATOM 1362 O O . GLU A 1 177 ? -2.334 4.029 30.346 1.00 50.53 177 GLU A O 1
ATOM 1367 N N . THR A 1 178 ? -2.081 6.054 29.416 1.00 43.72 178 THR A N 1
ATOM 1368 C CA . THR A 1 178 ? -0.885 6.380 30.175 1.00 43.72 178 THR A CA 1
ATOM 1369 C C . THR A 1 178 ? -1.350 6.519 31.612 1.00 43.72 178 THR A C 1
ATOM 1371 O O . THR A 1 178 ? -1.945 7.532 31.980 1.00 43.72 178 THR A O 1
ATOM 1374 N N . THR A 1 179 ? -1.136 5.475 32.408 1.00 37.53 179 THR A N 1
ATOM 1375 C CA . THR A 1 179 ? -1.330 5.491 33.848 1.00 37.53 179 THR A CA 1
ATOM 1376 C C . THR A 1 179 ? -0.328 6.496 34.391 1.00 37.53 179 THR A C 1
ATOM 1378 O O . THR A 1 179 ? 0.801 6.164 34.749 1.00 37.53 179 THR A O 1
ATOM 1381 N N . VAL A 1 180 ? -0.708 7.772 34.392 1.00 44.50 180 VAL A N 1
ATOM 1382 C CA . VAL A 1 180 ? -0.052 8.770 35.219 1.00 44.50 180 VAL A CA 1
ATOM 1383 C C . VAL A 1 180 ? -0.328 8.289 36.631 1.00 44.50 180 VAL A C 1
ATOM 1385 O O . VAL A 1 180 ? -1.450 8.396 37.124 1.00 44.50 180 VAL A O 1
ATOM 1388 N N . ALA A 1 181 ? 0.674 7.647 37.232 1.00 40.03 181 ALA A N 1
ATOM 1389 C CA . ALA A 1 181 ? 0.634 7.268 38.629 1.00 40.03 181 ALA A CA 1
ATOM 1390 C C . ALA A 1 181 ? 0.128 8.483 39.424 1.00 40.03 181 ALA A C 1
ATOM 1392 O O . ALA A 1 181 ? 0.676 9.578 39.250 1.00 40.03 181 ALA A O 1
ATOM 1393 N N . PRO A 1 182 ? -0.919 8.343 40.255 1.00 42.38 182 PRO A N 1
ATOM 1394 C CA . PRO A 1 182 ? -1.306 9.415 41.148 1.00 42.38 182 PRO A CA 1
ATOM 1395 C C . PRO A 1 182 ? -0.094 9.732 42.022 1.00 42.38 182 PRO A C 1
ATOM 1397 O O . PRO A 1 182 ? 0.336 8.897 42.819 1.00 42.38 182 PRO A O 1
ATOM 1400 N N . CYS A 1 183 ? 0.487 10.920 41.847 1.00 33.31 183 CYS A N 1
ATOM 1401 C CA . CYS A 1 183 ? 1.404 11.477 42.827 1.00 33.31 183 CYS A CA 1
ATOM 1402 C C . CYS A 1 183 ? 0.630 11.567 44.143 1.00 33.31 183 CYS A C 1
ATOM 1404 O O . CYS A 1 183 ? -0.228 12.434 44.311 1.00 33.31 183 CYS A O 1
ATOM 1406 N N . LEU A 1 184 ? 0.905 10.624 45.042 1.00 40.28 184 LEU A N 1
ATOM 1407 C CA . LEU A 1 184 ? 0.476 10.690 46.428 1.00 40.28 184 LEU A CA 1
ATOM 1408 C C . LEU A 1 184 ? 0.955 12.032 47.010 1.00 40.28 184 LEU A C 1
ATOM 1410 O O . LEU A 1 184 ? 2.131 12.372 46.844 1.00 40.28 184 LEU A O 1
ATOM 1414 N N . PRO A 1 185 ? 0.080 12.817 47.661 1.00 41.78 185 PRO A N 1
ATOM 1415 C CA . PRO A 1 185 ? 0.519 13.977 48.413 1.00 41.78 185 PRO A CA 1
ATOM 1416 C C . PRO A 1 185 ? 1.382 13.519 49.593 1.00 41.78 185 PRO A C 1
ATOM 1418 O O . PRO A 1 185 ? 1.004 12.634 50.356 1.00 41.78 185 PRO A O 1
ATOM 1421 N N . THR A 1 186 ? 2.553 14.137 49.704 1.00 39.19 186 THR A N 1
ATOM 1422 C CA . THR A 1 186 ? 3.534 13.963 50.772 1.00 39.19 186 THR A CA 1
ATOM 1423 C C . THR A 1 186 ? 2.887 14.164 52.144 1.00 39.19 186 THR A C 1
ATOM 1425 O O . THR A 1 186 ? 2.325 15.225 52.422 1.00 39.19 186 THR A O 1
ATOM 1428 N N . GLU A 1 187 ? 2.974 13.137 52.989 1.00 38.72 187 GLU A N 1
ATOM 1429 C CA . GLU A 1 187 ? 2.551 13.154 54.388 1.00 38.72 187 GLU A CA 1
ATOM 1430 C C . GLU A 1 187 ? 3.353 14.181 55.203 1.00 38.72 187 GLU A C 1
ATOM 1432 O O . GLU A 1 187 ? 4.571 14.309 55.067 1.00 38.72 187 GLU A O 1
ATOM 1437 N N . ALA A 1 188 ? 2.638 14.914 56.056 1.00 38.97 188 ALA A N 1
ATOM 1438 C CA . ALA A 1 188 ? 3.190 15.783 57.083 1.00 38.97 188 ALA A CA 1
ATOM 1439 C C . ALA A 1 188 ? 3.591 14.961 58.319 1.00 38.97 188 ALA A C 1
ATOM 1441 O O . ALA A 1 188 ? 2.864 14.058 58.734 1.00 38.97 188 ALA A O 1
ATOM 1442 N N . GLU A 1 189 ? 4.732 15.303 58.919 1.00 37.75 189 GLU A N 1
ATOM 1443 C CA . GLU A 1 189 ? 5.207 14.716 60.176 1.00 37.75 189 GLU A CA 1
ATOM 1444 C C . GLU A 1 189 ? 4.314 15.068 61.393 1.00 37.75 189 GLU A C 1
ATOM 1446 O O . GLU A 1 189 ? 3.671 16.123 61.411 1.00 37.75 189 GLU A O 1
ATOM 1451 N N . PRO A 1 190 ? 4.294 14.203 62.432 1.00 44.91 190 PRO A N 1
ATOM 1452 C CA . PRO A 1 190 ? 3.428 14.310 63.608 1.00 44.91 190 PRO A CA 1
ATOM 1453 C C . PRO A 1 190 ? 4.099 15.027 64.797 1.00 44.91 190 PRO A C 1
ATOM 1455 O O . PRO A 1 190 ? 5.286 15.340 64.744 1.00 44.91 190 PRO A O 1
ATOM 1458 N N . THR A 1 191 ? 3.330 15.250 65.880 1.00 37.59 191 THR A N 1
ATOM 1459 C CA . THR A 1 191 ? 3.560 14.996 67.344 1.00 37.59 191 THR A CA 1
ATOM 1460 C C . THR A 1 191 ? 2.806 16.064 68.217 1.00 37.59 191 THR A C 1
ATOM 1462 O O . THR A 1 191 ? 2.393 17.083 67.671 1.00 37.59 191 THR A O 1
ATOM 1465 N N . PRO A 1 192 ? 2.623 15.919 69.558 1.00 45.06 192 PRO A N 1
ATOM 1466 C CA . PRO A 1 192 ? 1.506 15.261 70.277 1.00 45.06 192 PRO A CA 1
ATOM 1467 C C . PRO A 1 192 ? 0.738 16.165 71.289 1.00 45.06 192 PRO A C 1
ATOM 1469 O O . PRO A 1 192 ? 1.246 17.214 71.677 1.00 45.06 192 PRO A O 1
ATOM 1472 N N . ALA A 1 193 ? -0.416 15.699 71.808 1.00 35.34 193 ALA A N 1
ATOM 1473 C CA . ALA A 1 193 ? -0.738 15.574 73.256 1.00 35.34 193 ALA A CA 1
ATOM 1474 C C . ALA A 1 193 ? -2.251 15.349 73.545 1.00 35.34 193 ALA A C 1
ATOM 1476 O O . ALA A 1 193 ? -3.112 16.050 73.025 1.00 35.34 193 ALA A O 1
ATOM 1477 N N . GLU A 1 194 ? -2.503 14.356 74.405 1.00 38.12 194 GLU A N 1
ATOM 1478 C CA . GLU A 1 194 ? -3.713 13.873 75.123 1.00 38.12 194 GLU A CA 1
ATOM 1479 C C . GLU A 1 194 ? -4.372 14.876 76.120 1.00 38.12 194 GLU A C 1
ATOM 1481 O O . GLU A 1 194 ? -3.829 15.971 76.285 1.00 38.12 194 GLU A O 1
ATOM 1486 N N . PRO A 1 195 ? -5.379 14.500 76.965 1.00 45.72 195 PRO A N 1
ATOM 1487 C CA . PRO A 1 195 ? -6.485 13.512 76.857 1.00 45.72 195 PRO A CA 1
ATOM 1488 C C . PRO A 1 195 ? -7.855 14.071 77.352 1.00 45.72 195 PRO A C 1
ATOM 1490 O O . PRO A 1 195 ? -7.910 15.115 78.000 1.00 45.72 195 PRO A O 1
ATOM 1493 N N . ALA A 1 196 ? -8.960 13.336 77.156 1.00 38.16 196 ALA A N 1
ATOM 1494 C CA . ALA A 1 196 ? -10.126 13.383 78.058 1.00 38.16 196 ALA A CA 1
ATOM 1495 C C . ALA A 1 196 ? -10.990 12.109 77.948 1.00 38.16 196 ALA A C 1
ATOM 1497 O O . ALA A 1 196 ? -11.213 11.596 76.853 1.00 38.16 196 ALA A O 1
ATOM 1498 N N . GLU A 1 197 ? -11.412 11.623 79.115 1.00 36.12 197 GLU A N 1
ATOM 1499 C CA . GLU A 1 197 ? -12.162 10.397 79.424 1.00 36.12 197 GLU A CA 1
ATOM 1500 C C . GLU A 1 197 ? -13.693 10.510 79.204 1.00 36.12 197 GLU A C 1
ATOM 1502 O O . GLU A 1 197 ? -14.195 11.562 78.820 1.00 36.12 197 GLU A O 1
ATOM 1507 N N . GLU A 1 198 ? -14.385 9.415 79.567 1.00 36.41 198 GLU A N 1
ATOM 1508 C CA . GLU A 1 198 ? -15.835 9.129 79.701 1.00 36.41 198 GLU A CA 1
ATOM 1509 C C . GLU A 1 198 ? -16.443 8.331 78.529 1.00 36.41 198 GLU A C 1
ATOM 1511 O O . GLU A 1 198 ? -16.566 8.821 77.414 1.00 36.41 198 GLU A O 1
ATOM 1516 N N . ASP A 1 199 ? -16.660 7.013 78.616 1.00 32.94 199 ASP A N 1
ATOM 1517 C CA . ASP A 1 199 ? -17.445 6.157 79.535 1.00 32.94 199 ASP A CA 1
ATOM 1518 C C . ASP A 1 199 ? -18.865 5.837 79.001 1.00 32.94 199 ASP A C 1
ATOM 1520 O O . ASP A 1 199 ? -19.591 6.684 78.492 1.00 32.94 199 ASP A O 1
ATOM 1524 N N . HIS A 1 200 ? -19.224 4.562 79.168 1.00 35.66 200 HIS A N 1
ATOM 1525 C CA . HIS A 1 200 ? -20.540 3.923 79.084 1.00 35.66 200 HIS A CA 1
ATOM 1526 C C . HIS A 1 200 ? -21.172 3.496 77.732 1.00 35.66 200 HIS A C 1
ATOM 1528 O O . HIS A 1 200 ? -21.942 4.197 77.088 1.00 35.66 200 HIS A O 1
ATOM 1534 N N . ASN A 1 201 ? -21.000 2.188 77.489 1.00 35.78 201 ASN A N 1
ATOM 1535 C CA . ASN A 1 201 ? -22.048 1.151 77.575 1.00 35.78 201 ASN A CA 1
ATOM 1536 C C . ASN A 1 201 ? -22.869 0.768 76.316 1.00 35.78 201 ASN A C 1
ATOM 1538 O O . ASN A 1 201 ? -23.740 1.484 75.833 1.00 35.78 201 ASN A O 1
ATOM 1542 N N . THR A 1 202 ? -22.613 -0.471 75.879 1.00 36.22 202 THR A N 1
ATOM 1543 C CA . THR A 1 202 ? -23.371 -1.360 74.972 1.00 36.22 202 THR A CA 1
ATOM 1544 C C . THR A 1 202 ? -24.842 -1.544 75.397 1.00 36.22 202 THR A C 1
ATOM 1546 O O . THR A 1 202 ? -25.141 -1.418 76.587 1.00 36.22 202 THR A O 1
ATOM 1549 N N . PRO A 1 203 ? -25.767 -1.929 74.486 1.00 40.25 203 PRO A N 1
ATOM 1550 C CA . PRO A 1 203 ? -25.944 -3.358 74.151 1.00 40.25 203 PRO A CA 1
ATOM 1551 C C . PRO A 1 203 ? -26.296 -3.674 72.669 1.00 40.25 203 PRO A C 1
ATOM 1553 O O . PRO A 1 203 ? -27.023 -2.942 72.006 1.00 40.25 203 PRO A O 1
ATOM 1556 N N . GLN A 1 204 ? -25.797 -4.816 72.174 1.00 35.28 204 GLN A N 1
ATOM 1557 C CA . GLN A 1 204 ? -26.307 -5.584 71.009 1.00 35.28 204 GLN A CA 1
ATOM 1558 C C . GLN A 1 204 ? -27.582 -6.386 71.414 1.00 35.28 204 GLN A C 1
ATOM 1560 O O . GLN A 1 204 ? -27.895 -6.336 72.608 1.00 35.28 204 GLN A O 1
ATOM 1565 N N . PRO A 1 205 ? -28.283 -7.194 70.565 1.00 44.97 205 PRO A N 1
ATOM 1566 C CA . PRO A 1 205 ? -27.981 -7.664 69.191 1.00 44.97 205 PRO A CA 1
ATOM 1567 C C . PRO A 1 205 ? -29.184 -7.736 68.214 1.00 44.97 205 PRO A C 1
ATOM 1569 O O . PRO A 1 205 ? -30.332 -7.743 68.638 1.00 44.97 205 PRO A O 1
ATOM 1572 N N . GLU A 1 206 ? -28.938 -7.941 66.912 1.00 38.88 206 GLU A N 1
ATOM 1573 C CA . GLU A 1 206 ? -29.829 -8.800 66.112 1.00 38.88 206 GLU A CA 1
ATOM 1574 C C . GLU A 1 206 ? -29.105 -9.434 64.914 1.00 38.88 206 GLU A C 1
ATOM 1576 O O . GLU A 1 206 ? -28.387 -8.784 64.156 1.00 38.88 206 GLU A O 1
ATOM 1581 N N . VAL A 1 207 ? -29.264 -10.752 64.832 1.00 38.50 207 VAL A N 1
ATOM 1582 C CA . VAL A 1 207 ? -28.648 -11.707 63.911 1.00 38.50 207 VAL A CA 1
ATOM 1583 C C . VAL A 1 207 ? -29.580 -11.867 62.714 1.00 38.50 207 VAL A C 1
ATOM 1585 O O . VAL A 1 207 ? -30.769 -12.095 62.917 1.00 38.50 207 VAL A O 1
ATOM 1588 N N . ILE A 1 208 ? -29.061 -11.809 61.484 1.00 41.12 208 ILE A N 1
ATOM 1589 C CA . ILE A 1 208 ? -29.801 -12.259 60.296 1.00 41.12 208 ILE A CA 1
ATOM 1590 C C . ILE A 1 208 ? -28.967 -13.302 59.551 1.00 41.12 208 ILE A C 1
ATOM 1592 O O . ILE A 1 208 ? -27.785 -13.107 59.270 1.00 41.12 208 ILE A O 1
ATOM 1596 N N . GLU A 1 209 ? -29.638 -14.428 59.326 1.00 37.88 209 GLU A N 1
ATOM 1597 C CA . GLU A 1 209 ? -29.201 -15.716 58.801 1.00 37.88 209 GLU A CA 1
ATOM 1598 C C . GLU A 1 209 ? -28.570 -15.706 57.405 1.00 37.88 209 GLU A C 1
ATOM 1600 O O . GLU A 1 209 ? -28.926 -14.941 56.510 1.00 37.88 209 GLU A O 1
ATOM 1605 N N . LEU A 1 210 ? -27.679 -16.684 57.242 1.00 37.72 210 LEU A N 1
ATOM 1606 C CA . LEU A 1 210 ? -27.137 -17.208 55.995 1.00 37.72 210 LEU A CA 1
ATOM 1607 C C . LEU A 1 210 ? -28.192 -18.027 55.229 1.00 37.72 210 LEU A C 1
ATOM 1609 O O . LEU A 1 210 ? -28.842 -18.893 55.810 1.00 37.72 210 LEU A O 1
ATOM 1613 N N . THR A 1 211 ? -28.243 -17.867 53.905 1.00 42.88 211 THR A N 1
ATOM 1614 C CA . THR A 1 211 ? -28.761 -18.882 52.965 1.00 42.88 211 THR A CA 1
ATOM 1615 C C . THR A 1 211 ? -27.700 -19.188 51.897 1.00 42.88 211 THR A C 1
ATOM 1617 O O . THR A 1 211 ? -27.091 -18.235 51.403 1.00 42.88 211 THR A O 1
ATOM 1620 N N . PRO A 1 212 ? -27.462 -20.465 51.531 1.00 46.78 212 PRO A N 1
ATOM 1621 C CA . PRO A 1 212 ? -26.368 -20.867 50.647 1.00 46.78 212 PRO A CA 1
ATOM 1622 C C . PRO A 1 212 ? -26.770 -21.073 49.170 1.00 46.78 212 PRO A C 1
ATOM 1624 O O . PRO A 1 212 ? -27.936 -21.274 48.845 1.00 46.78 212 PRO A O 1
ATOM 1627 N N . GLU A 1 213 ? -25.723 -21.081 48.336 1.00 39.56 213 GLU A N 1
ATOM 1628 C CA . GLU A 1 213 ? -25.542 -21.804 47.060 1.00 39.56 213 GLU A CA 1
ATOM 1629 C C . GLU A 1 213 ? -26.312 -21.359 45.803 1.00 39.56 213 GLU A C 1
ATOM 1631 O O . GLU A 1 213 ? -27.364 -21.877 45.439 1.00 39.56 213 GLU A O 1
ATOM 1636 N N . LEU A 1 214 ? -25.655 -20.481 45.035 1.00 41.91 214 LEU A N 1
ATOM 1637 C CA . LEU A 1 214 ? -25.699 -20.497 43.573 1.00 41.91 214 LEU A CA 1
ATOM 1638 C C . LEU A 1 214 ? -24.395 -21.136 43.078 1.00 41.91 214 LEU A C 1
ATOM 1640 O O . LEU A 1 214 ? -23.329 -20.530 43.191 1.00 41.91 214 LEU A O 1
ATOM 1644 N N . GLU A 1 215 ? -24.491 -22.360 42.554 1.00 48.53 215 GLU A N 1
ATOM 1645 C CA . GLU A 1 215 ? -23.442 -23.018 41.769 1.00 48.53 215 GLU A CA 1
ATOM 1646 C C . GLU A 1 215 ? -23.054 -22.117 40.590 1.00 48.53 215 GLU A C 1
ATOM 1648 O O . GLU A 1 215 ? -23.763 -22.012 39.586 1.00 48.53 215 GLU A O 1
ATOM 1653 N N . ILE A 1 216 ? -21.907 -21.456 40.713 1.00 44.81 216 ILE A N 1
ATOM 1654 C CA . ILE A 1 216 ? -21.198 -20.898 39.570 1.00 44.81 216 ILE A CA 1
ATOM 1655 C C . ILE A 1 216 ? -20.414 -22.066 38.987 1.00 44.81 216 ILE A C 1
ATOM 1657 O O . ILE A 1 216 ? -19.475 -22.557 39.606 1.00 44.81 216 ILE A O 1
ATOM 1661 N N . ALA A 1 217 ? -20.836 -22.530 37.812 1.00 44.50 217 ALA A N 1
ATOM 1662 C CA . ALA A 1 217 ? -20.074 -23.480 37.021 1.00 44.50 217 ALA A 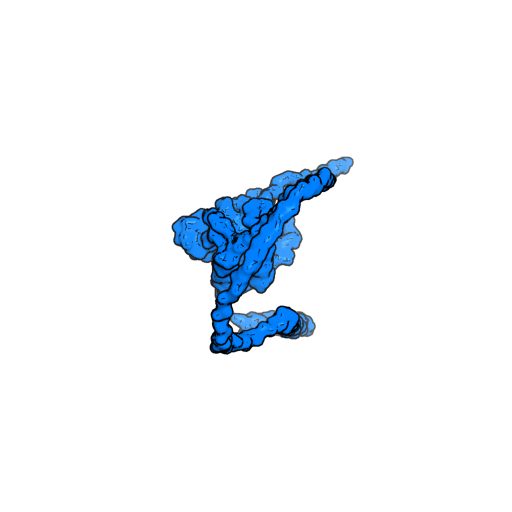CA 1
ATOM 1663 C C . ALA A 1 217 ? -18.645 -22.945 36.848 1.00 44.50 21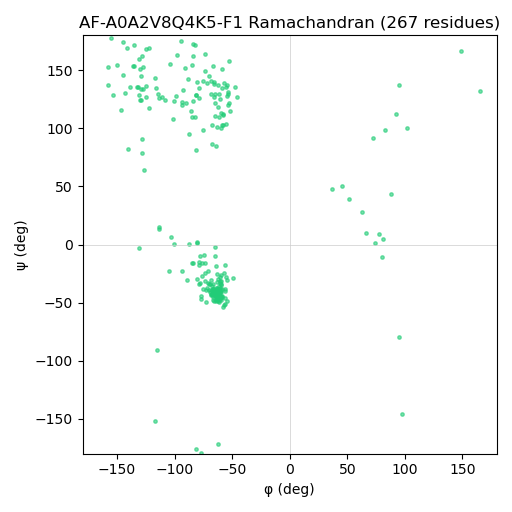7 ALA A C 1
ATOM 1665 O O . ALA A 1 217 ? -18.441 -21.893 36.235 1.00 44.50 217 ALA A O 1
ATOM 1666 N N . GLU A 1 218 ? -17.673 -23.654 37.420 1.00 44.25 218 GLU A N 1
ATOM 1667 C CA . GLU A 1 218 ? -16.255 -23.388 37.228 1.00 44.25 218 GLU A CA 1
ATOM 1668 C C . GLU A 1 218 ? -15.944 -23.498 35.733 1.00 44.25 218 GLU A C 1
ATOM 1670 O O . GLU A 1 218 ? -15.863 -24.582 35.154 1.00 44.25 218 GLU A O 1
ATOM 1675 N N . VAL A 1 219 ? -15.803 -22.347 35.079 1.00 50.38 219 VAL A N 1
ATOM 1676 C CA . VAL A 1 219 ? -15.104 -22.270 33.802 1.00 50.38 219 VAL A CA 1
ATOM 1677 C C . VAL A 1 219 ? -13.659 -22.646 34.121 1.00 50.38 219 VAL A C 1
ATOM 1679 O O . VAL A 1 219 ? -13.066 -21.977 34.971 1.00 50.38 219 VAL A O 1
ATOM 1682 N N . PRO A 1 220 ? -13.080 -23.692 33.503 1.00 53.88 220 PRO A N 1
ATOM 1683 C CA . PRO A 1 220 ? -11.681 -23.997 33.727 1.00 53.88 220 PRO A CA 1
ATOM 1684 C C . PRO A 1 220 ? -10.893 -22.788 33.239 1.00 53.88 220 PRO A C 1
ATOM 1686 O O . PRO A 1 220 ? -10.873 -22.475 32.047 1.00 53.88 220 PRO A O 1
ATOM 1689 N N . VAL A 1 221 ? -10.307 -22.061 34.186 1.00 51.66 221 VAL A N 1
ATOM 1690 C CA . VAL A 1 221 ? -9.316 -21.029 33.916 1.00 51.66 221 VAL A CA 1
ATOM 1691 C C . VAL A 1 221 ? -8.110 -21.793 33.393 1.00 51.66 221 VAL A C 1
ATOM 1693 O O . VAL A 1 221 ? -7.275 -22.245 34.167 1.00 51.66 221 VAL A O 1
ATOM 1696 N N . SER A 1 222 ? -8.090 -22.044 32.084 1.00 64.31 222 SER A N 1
ATOM 1697 C CA . SER A 1 222 ? -6.915 -22.574 31.404 1.00 64.31 222 SER A CA 1
ATOM 1698 C C . SER A 1 222 ? -5.760 -21.642 31.739 1.00 64.31 222 SER A C 1
ATOM 1700 O O . SER A 1 222 ? -5.860 -20.428 31.527 1.00 64.31 222 SER A O 1
ATOM 1702 N N . ASP A 1 223 ? -4.736 -22.218 32.361 1.00 77.19 223 ASP A N 1
ATOM 1703 C CA . ASP A 1 223 ? -3.600 -21.501 32.920 1.00 77.19 223 ASP A CA 1
ATOM 1704 C C . ASP A 1 223 ? -3.005 -20.610 31.810 1.00 77.19 223 ASP A C 1
ATOM 1706 O O . ASP A 1 223 ? -2.828 -21.089 30.684 1.00 77.19 223 ASP A O 1
ATOM 1710 N N . PRO A 1 224 ? -2.731 -19.313 32.041 1.00 79.44 224 PRO A N 1
ATOM 1711 C CA . PRO A 1 224 ? -2.104 -18.447 31.039 1.00 79.44 224 PRO A CA 1
ATOM 1712 C C . PRO A 1 224 ? -0.843 -19.068 30.414 1.00 79.44 224 PRO A C 1
ATOM 1714 O O . PRO A 1 224 ? -0.576 -18.837 29.233 1.00 79.44 224 PRO A O 1
ATOM 1717 N N . LEU A 1 225 ? -0.125 -19.919 31.158 1.00 80.94 225 LEU A N 1
ATOM 1718 C CA . LEU A 1 225 ? 0.993 -20.699 30.628 1.00 80.94 225 LEU A CA 1
ATOM 1719 C C . LEU A 1 225 ? 0.576 -21.754 29.591 1.00 80.94 225 LEU A C 1
ATOM 1721 O O . LEU A 1 225 ? 1.301 -21.983 28.625 1.00 80.94 225 LEU A O 1
ATOM 1725 N N . GLU A 1 226 ? -0.565 -22.417 29.774 1.00 84.06 226 GLU A N 1
ATOM 1726 C CA . GLU A 1 226 ? -1.075 -23.413 28.824 1.00 84.06 226 GLU A CA 1
ATOM 1727 C C . GLU A 1 226 ? -1.464 -22.756 27.500 1.00 84.06 226 GLU A C 1
ATOM 1729 O O . GLU A 1 226 ? -1.135 -23.282 26.437 1.00 84.06 226 GLU A O 1
ATOM 1734 N N . LEU A 1 227 ? -2.080 -21.570 27.553 1.00 85.25 227 LEU A N 1
ATOM 1735 C CA . LEU A 1 227 ? -2.432 -20.810 26.354 1.00 85.25 227 LEU A CA 1
ATOM 1736 C C . LEU A 1 227 ? -1.181 -20.362 25.579 1.00 85.25 227 LEU A C 1
ATOM 1738 O O . LEU A 1 227 ? -1.138 -20.452 24.351 1.00 85.25 227 LEU A O 1
ATOM 1742 N N . GLU A 1 228 ? -0.148 -19.905 26.291 1.00 88.56 228 GLU A N 1
ATOM 1743 C CA . GLU A 1 228 ? 1.131 -19.517 25.691 1.00 88.56 228 GLU A CA 1
ATOM 1744 C C . GLU A 1 228 ? 1.855 -20.723 25.076 1.00 88.56 228 GLU A C 1
ATOM 1746 O O . GLU A 1 228 ? 2.367 -20.638 23.958 1.00 88.56 228 GLU A O 1
ATOM 1751 N N . LEU A 1 229 ? 1.837 -21.879 25.747 1.00 90.06 229 LEU A N 1
ATOM 1752 C CA . LEU A 1 229 ? 2.388 -23.124 25.209 1.00 90.06 229 LEU A CA 1
ATOM 1753 C C . LEU A 1 229 ? 1.649 -23.593 23.951 1.00 90.06 229 LEU A C 1
ATOM 1755 O O . LEU A 1 229 ? 2.298 -24.048 23.006 1.00 90.06 229 LEU A O 1
ATOM 1759 N N . GLU A 1 230 ? 0.322 -23.482 23.913 1.00 90.12 230 GLU A N 1
ATOM 1760 C CA . GLU A 1 230 ? -0.491 -23.810 22.737 1.00 90.12 230 GLU A CA 1
ATOM 1761 C C . GLU A 1 230 ? -0.111 -22.910 21.547 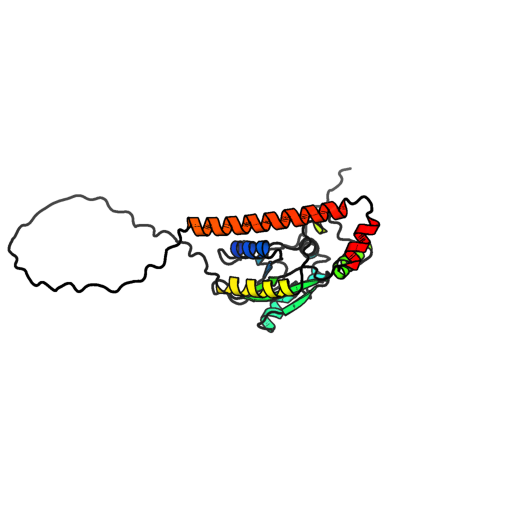1.00 90.12 230 GLU A C 1
ATOM 1763 O O . GLU A 1 230 ? 0.129 -23.389 20.434 1.00 90.12 230 GLU A O 1
ATOM 1768 N N . LEU A 1 231 ? 0.042 -21.605 21.799 1.00 91.06 231 LEU A N 1
ATOM 1769 C CA . LEU A 1 231 ? 0.428 -20.621 20.790 1.00 91.06 231 LEU A CA 1
ATOM 1770 C C . LEU A 1 231 ? 1.842 -20.900 20.265 1.00 91.06 231 LEU A C 1
ATOM 1772 O O . LEU A 1 231 ? 2.036 -21.010 19.053 1.00 91.06 231 LEU A O 1
ATOM 1776 N N . LEU A 1 232 ? 2.811 -21.119 21.156 1.00 90.25 232 LEU A N 1
ATOM 1777 C CA . LEU A 1 232 ? 4.186 -21.457 20.786 1.00 90.25 232 LEU A CA 1
ATOM 1778 C C . LEU A 1 232 ? 4.273 -22.765 19.991 1.00 90.25 232 LEU A C 1
ATOM 1780 O O . LEU A 1 232 ? 5.057 -22.847 19.045 1.00 90.25 232 LEU A O 1
ATOM 1784 N N . ARG A 1 233 ? 3.457 -23.774 20.322 1.00 91.25 233 ARG A N 1
ATOM 1785 C CA . ARG A 1 233 ? 3.362 -25.020 19.543 1.00 91.25 233 ARG A CA 1
ATOM 1786 C C . ARG A 1 233 ? 2.822 -24.768 18.141 1.00 91.25 233 ARG A C 1
ATOM 1788 O O . ARG A 1 233 ? 3.387 -25.294 17.185 1.00 91.25 233 ARG A O 1
ATOM 1795 N N . SER A 1 234 ? 1.774 -23.954 18.011 1.00 86.88 234 SER A N 1
ATOM 1796 C CA . SER A 1 234 ? 1.198 -23.616 16.705 1.00 86.88 234 SER A CA 1
ATOM 1797 C C . SER A 1 234 ? 2.181 -22.840 15.816 1.00 86.88 234 SER A C 1
ATOM 1799 O O . SER A 1 234 ? 2.323 -23.148 14.632 1.00 86.88 234 SER A O 1
ATOM 1801 N N . GLU A 1 235 ? 2.939 -21.911 16.404 1.00 92.44 235 GLU A N 1
ATOM 1802 C CA . GLU A 1 235 ? 3.975 -21.133 15.720 1.00 92.44 235 GLU A CA 1
ATOM 1803 C C . GLU A 1 235 ? 5.154 -22.023 15.291 1.00 92.44 235 GLU A C 1
ATOM 1805 O O . GLU A 1 235 ? 5.644 -21.919 14.164 1.00 92.44 235 GLU A O 1
ATOM 1810 N N . LEU A 1 236 ? 5.596 -22.947 16.154 1.00 91.44 236 LEU A N 1
ATOM 1811 C CA . LEU A 1 236 ? 6.639 -23.923 15.821 1.00 91.44 236 LEU A CA 1
ATOM 1812 C C . LEU A 1 236 ? 6.218 -24.856 14.684 1.00 91.44 236 LEU A C 1
ATOM 1814 O O . LEU A 1 236 ? 7.013 -25.106 13.777 1.00 91.44 236 LEU A O 1
ATOM 1818 N N . ASP A 1 237 ? 4.980 -25.349 14.706 1.00 90.25 237 ASP A N 1
ATOM 1819 C CA . ASP A 1 237 ? 4.458 -26.230 13.661 1.00 90.25 237 ASP A CA 1
ATOM 1820 C C . ASP A 1 237 ? 4.329 -25.494 12.315 1.00 90.25 237 ASP A C 1
ATOM 1822 O O . ASP A 1 237 ? 4.686 -26.032 11.262 1.00 90.25 237 ASP A O 1
ATOM 1826 N N . TYR A 1 238 ? 3.918 -24.221 12.342 1.00 87.06 238 TYR A N 1
ATOM 1827 C CA . TYR A 1 238 ? 3.906 -23.358 11.160 1.00 87.06 238 TYR A CA 1
ATOM 1828 C C . TYR A 1 238 ? 5.316 -23.153 10.583 1.00 87.06 238 TYR A C 1
ATOM 1830 O O . TYR A 1 238 ? 5.539 -23.375 9.389 1.00 87.06 238 TYR A O 1
ATOM 1838 N N . ARG A 1 239 ? 6.298 -22.804 11.426 1.00 87.88 239 ARG A N 1
ATOM 1839 C CA . ARG A 1 239 ? 7.699 -22.623 11.003 1.00 87.88 239 ARG A CA 1
ATOM 1840 C C . ARG A 1 239 ? 8.324 -23.910 10.476 1.00 87.88 239 ARG A C 1
ATOM 1842 O O . ARG A 1 239 ? 9.064 -23.863 9.497 1.00 87.88 239 ARG A O 1
ATOM 1849 N N . SER A 1 240 ? 8.003 -25.047 11.088 1.00 88.25 240 SER A N 1
ATOM 1850 C CA . SER A 1 240 ? 8.404 -26.384 10.640 1.00 88.25 240 SER A CA 1
ATOM 1851 C C . SER A 1 240 ? 7.914 -26.664 9.216 1.00 88.25 240 SER A C 1
ATOM 1853 O O . SER A 1 240 ? 8.715 -26.941 8.321 1.00 88.25 240 SER A O 1
ATOM 1855 N N . LYS A 1 241 ? 6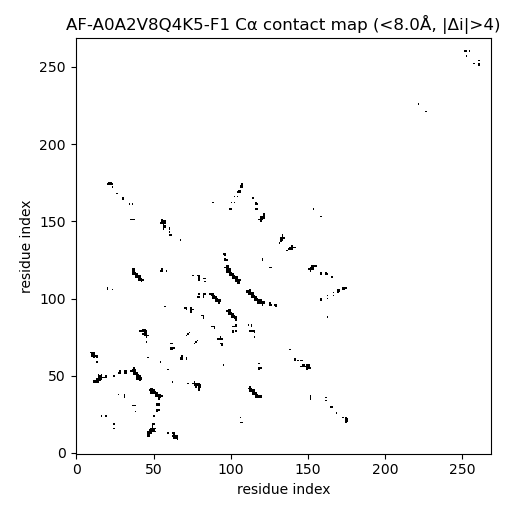.609 -26.497 8.964 1.00 84.81 241 LYS A N 1
ATOM 1856 C CA . LYS A 1 241 ? 6.011 -26.693 7.633 1.00 84.81 241 LYS A CA 1
ATOM 1857 C C . LYS A 1 241 ? 6.603 -25.744 6.595 1.00 84.81 241 LYS A C 1
ATOM 1859 O O . LYS A 1 241 ? 6.893 -26.163 5.474 1.00 84.81 241 LYS A O 1
ATOM 1864 N N . PHE A 1 242 ? 6.829 -24.486 6.972 1.00 84.69 242 PHE A N 1
ATOM 1865 C CA . PHE A 1 242 ? 7.471 -23.507 6.102 1.00 84.69 242 PHE A CA 1
ATOM 1866 C C . PHE A 1 242 ? 8.909 -23.909 5.746 1.00 84.69 242 PHE A C 1
ATOM 1868 O O . PHE A 1 242 ? 9.277 -23.878 4.573 1.00 84.69 242 PHE A O 1
ATOM 1875 N N . ALA A 1 243 ? 9.702 -24.353 6.724 1.00 83.25 243 ALA A N 1
ATOM 1876 C CA . ALA A 1 243 ? 11.072 -24.809 6.498 1.00 83.25 243 ALA A CA 1
ATOM 1877 C C . ALA A 1 243 ? 11.129 -26.025 5.558 1.00 83.25 243 ALA A C 1
ATOM 1879 O O . ALA A 1 243 ? 11.951 -26.047 4.645 1.00 83.25 243 ALA A O 1
ATOM 1880 N N . VAL A 1 244 ? 10.214 -26.989 5.713 1.00 81.44 244 VAL A N 1
ATOM 1881 C CA . VAL A 1 244 ? 10.098 -28.149 4.810 1.00 81.44 244 VAL A CA 1
ATOM 1882 C C . VAL A 1 244 ? 9.730 -27.712 3.390 1.00 81.44 244 VAL A C 1
ATOM 1884 O O . VAL A 1 244 ? 10.332 -28.177 2.423 1.00 81.44 244 VAL A O 1
ATOM 1887 N N . SER A 1 245 ? 8.787 -26.777 3.245 1.00 78.75 245 SER A N 1
ATOM 1888 C CA . SER A 1 245 ? 8.420 -26.224 1.936 1.00 78.75 245 SER A CA 1
ATOM 1889 C C . SER A 1 245 ? 9.591 -25.494 1.274 1.00 78.75 245 SER A C 1
ATOM 1891 O O . SER A 1 245 ? 9.798 -25.621 0.066 1.00 78.75 245 SER A O 1
ATOM 1893 N N . LEU A 1 246 ? 10.369 -24.738 2.053 1.00 82.44 246 LEU A N 1
ATOM 1894 C CA . LEU A 1 246 ? 11.529 -24.000 1.566 1.00 82.44 246 LEU A CA 1
ATOM 1895 C C . LEU A 1 246 ? 12.659 -24.951 1.162 1.00 82.44 246 LEU A C 1
ATOM 1897 O O . LEU A 1 246 ? 13.258 -24.768 0.106 1.00 82.44 246 LEU A O 1
ATOM 1901 N N . GLN A 1 247 ? 12.893 -26.011 1.935 1.00 79.44 247 GLN A N 1
ATOM 1902 C CA . GLN A 1 247 ? 13.843 -27.059 1.577 1.00 79.44 247 GLN A CA 1
ATOM 1903 C C . GLN A 1 247 ? 13.442 -27.755 0.269 1.00 79.44 247 GLN A C 1
ATOM 1905 O O . GLN A 1 247 ? 14.258 -27.848 -0.642 1.00 79.44 247 GLN A O 1
ATOM 1910 N N . HIS A 1 248 ? 12.178 -28.159 0.126 1.00 75.62 248 HIS A N 1
ATOM 1911 C CA . HIS A 1 248 ? 11.682 -28.796 -1.097 1.00 75.62 248 HIS A CA 1
ATOM 1912 C C . HIS A 1 248 ? 11.790 -27.870 -2.324 1.00 75.62 248 HIS A C 1
ATOM 1914 O O . HIS A 1 248 ? 12.089 -28.304 -3.438 1.00 75.62 248 HIS A O 1
ATOM 1920 N N . PHE A 1 249 ? 11.576 -26.568 -2.132 1.00 77.06 249 PHE A N 1
ATOM 1921 C CA . PHE A 1 249 ? 11.780 -25.570 -3.178 1.00 77.06 249 PHE A CA 1
ATOM 1922 C C . PHE A 1 249 ? 13.258 -25.428 -3.567 1.00 77.06 249 PHE A C 1
ATOM 1924 O O . PHE A 1 249 ? 13.581 -25.430 -4.756 1.00 77.06 249 PHE A O 1
ATOM 1931 N N . LEU A 1 250 ? 14.160 -25.358 -2.584 1.00 77.62 250 LEU A N 1
ATOM 1932 C CA . LEU A 1 250 ? 15.603 -25.288 -2.822 1.00 77.62 250 LEU A CA 1
ATOM 1933 C C . LEU A 1 250 ? 16.130 -26.551 -3.509 1.00 77.62 250 LEU A C 1
ATOM 1935 O O . LEU A 1 250 ? 16.940 -26.442 -4.425 1.00 77.62 250 LEU A O 1
ATOM 1939 N N . GLU A 1 251 ? 15.640 -27.733 -3.140 1.00 76.19 251 GLU A N 1
ATOM 1940 C CA . GLU A 1 251 ? 15.940 -28.999 -3.823 1.00 76.19 251 GLU A CA 1
ATOM 1941 C C . GLU A 1 251 ? 15.456 -28.981 -5.282 1.00 76.19 251 GLU A C 1
ATOM 1943 O O . GLU A 1 251 ? 16.185 -29.385 -6.186 1.00 76.19 251 GLU A O 1
ATOM 1948 N N . ARG A 1 252 ? 14.272 -28.414 -5.560 1.00 69.00 252 ARG A N 1
ATOM 1949 C CA . ARG A 1 252 ? 13.783 -28.238 -6.941 1.00 69.00 252 ARG A CA 1
ATOM 1950 C C . ARG A 1 252 ? 14.642 -27.284 -7.766 1.00 69.00 252 ARG A C 1
ATOM 1952 O O . ARG A 1 252 ? 14.846 -27.534 -8.953 1.00 69.00 252 ARG A O 1
ATOM 1959 N N . ILE A 1 253 ? 15.119 -26.190 -7.175 1.00 70.94 253 ILE A N 1
ATOM 1960 C CA . ILE A 1 253 ? 15.943 -25.192 -7.878 1.00 70.94 253 ILE A CA 1
ATOM 1961 C C . ILE A 1 253 ? 17.388 -25.661 -8.047 1.00 70.94 253 ILE A C 1
ATOM 1963 O O . ILE A 1 253 ? 18.005 -25.354 -9.062 1.00 70.94 253 ILE A O 1
ATOM 1967 N N . SER A 1 254 ? 17.914 -26.427 -7.093 1.00 67.25 254 SER A N 1
ATOM 1968 C CA . SER A 1 254 ? 19.263 -27.005 -7.157 1.00 67.25 254 SER A CA 1
ATOM 1969 C C . SER A 1 254 ? 19.354 -28.281 -8.005 1.00 67.25 254 SER A C 1
ATOM 1971 O O . SER A 1 254 ? 20.439 -28.843 -8.145 1.00 67.25 254 SER A O 1
ATOM 1973 N N . SER A 1 255 ? 18.243 -28.715 -8.611 1.00 70.06 255 SER A N 1
ATOM 1974 C CA . SER A 1 255 ? 18.215 -29.732 -9.665 1.00 70.06 255 SER A CA 1
ATOM 1975 C C . SER A 1 255 ? 19.264 -29.443 -10.748 1.00 70.06 255 SER A C 1
ATOM 1977 O O . SER A 1 255 ? 19.375 -28.320 -11.239 1.00 70.06 255 SER A O 1
ATOM 1979 N N . ASN A 1 256 ? 19.996 -30.480 -11.171 1.00 66.94 256 ASN A N 1
ATOM 1980 C CA . ASN A 1 256 ? 21.045 -30.393 -12.198 1.00 66.94 256 ASN A CA 1
ATOM 1981 C C . ASN A 1 256 ? 20.524 -30.016 -13.604 1.00 66.94 256 ASN A C 1
ATOM 1983 O O . ASN A 1 256 ? 21.326 -29.886 -14.528 1.00 66.94 256 ASN A O 1
ATOM 1987 N N . ASP A 1 257 ? 19.210 -29.841 -13.778 1.00 75.69 257 ASP A N 1
ATOM 1988 C CA . ASP A 1 257 ? 18.592 -29.355 -15.013 1.00 75.69 257 ASP A CA 1
ATOM 1989 C C . ASP A 1 257 ? 17.647 -28.161 -14.741 1.00 75.69 257 ASP A C 1
ATOM 1991 O O . ASP A 1 257 ? 16.444 -28.333 -14.503 1.00 75.69 257 ASP A O 1
ATOM 1995 N N . PRO A 1 258 ? 18.173 -26.922 -14.800 1.00 73.00 258 PRO A N 1
ATOM 1996 C CA . PRO A 1 258 ? 17.396 -25.701 -14.586 1.00 73.00 258 PRO A CA 1
ATOM 1997 C C . PRO A 1 258 ? 16.247 -25.515 -15.589 1.00 73.00 258 PRO A C 1
ATOM 1999 O O . PRO A 1 258 ? 15.238 -24.884 -15.261 1.00 73.00 258 PRO A O 1
ATOM 2002 N N . ALA A 1 259 ? 16.371 -26.056 -16.809 1.00 75.75 259 ALA A N 1
ATOM 2003 C CA . ALA A 1 259 ? 15.363 -25.901 -17.857 1.00 75.75 259 ALA A CA 1
ATOM 2004 C C . ALA A 1 259 ? 14.110 -26.733 -17.550 1.00 75.75 259 ALA A C 1
ATOM 2006 O O . ALA A 1 259 ? 12.984 -26.257 -17.726 1.00 75.75 259 ALA A O 1
ATOM 2007 N N . GLN A 1 260 ? 14.296 -27.943 -17.020 1.00 72.56 260 GLN A N 1
ATOM 2008 C CA . GLN A 1 260 ? 13.197 -28.807 -16.598 1.00 72.56 260 GLN A CA 1
ATOM 2009 C C . GLN A 1 260 ? 12.467 -28.245 -15.368 1.00 72.56 260 GLN A C 1
ATOM 2011 O O . GLN A 1 260 ? 11.231 -28.272 -15.313 1.00 72.56 260 GLN A O 1
ATOM 2016 N N . THR A 1 261 ? 13.204 -27.672 -14.408 1.00 70.50 261 THR A N 1
ATOM 2017 C CA . THR A 1 261 ? 12.615 -26.993 -13.243 1.00 70.50 261 THR A CA 1
ATOM 2018 C C . THR A 1 261 ? 11.767 -25.797 -13.672 1.00 70.50 261 THR A C 1
ATOM 2020 O O . THR A 1 261 ? 10.633 -25.660 -13.213 1.00 70.50 261 THR A O 1
ATOM 2023 N N . TYR A 1 262 ? 12.268 -24.970 -14.594 1.00 70.31 262 TYR A N 1
ATOM 2024 C CA . TYR A 1 262 ? 11.536 -23.818 -15.124 1.00 70.31 262 TYR A CA 1
ATOM 2025 C C . TYR A 1 262 ? 10.238 -24.231 -15.832 1.00 70.31 262 TYR A C 1
ATOM 2027 O O . TYR A 1 262 ? 9.171 -23.693 -15.532 1.00 70.31 262 TYR A O 1
ATOM 2035 N N . GLN A 1 263 ? 10.289 -25.246 -16.703 1.00 73.38 263 GLN A N 1
ATOM 2036 C CA . GLN A 1 263 ? 9.084 -25.752 -17.368 1.00 73.38 263 GLN A CA 1
ATOM 2037 C C . GLN A 1 263 ? 8.068 -26.340 -16.385 1.00 73.38 263 GLN A C 1
ATOM 2039 O O . GLN A 1 263 ? 6.873 -26.125 -16.556 1.00 73.38 263 GLN A O 1
ATOM 2044 N N . SER A 1 264 ? 8.526 -27.026 -15.336 1.00 67.88 264 SER A N 1
ATOM 2045 C CA . SER A 1 264 ? 7.654 -27.623 -14.315 1.00 67.88 264 SER A CA 1
ATOM 2046 C C . SER A 1 264 ? 6.978 -26.591 -13.408 1.00 67.88 264 SER A C 1
ATOM 2048 O O . SER A 1 264 ? 5.966 -26.896 -12.776 1.00 67.88 264 SER A O 1
ATOM 2050 N N . ILE A 1 265 ? 7.549 -25.390 -13.286 1.00 70.38 265 ILE A N 1
ATOM 2051 C CA . ILE A 1 265 ? 6.923 -24.261 -12.586 1.00 70.38 265 ILE A CA 1
ATOM 2052 C C . ILE A 1 265 ? 5.840 -23.653 -13.479 1.00 70.38 265 ILE A C 1
ATOM 2054 O O . ILE A 1 265 ? 4.716 -23.470 -13.024 1.00 70.38 265 ILE A O 1
ATOM 2058 N N . ILE A 1 266 ? 6.146 -23.421 -14.758 1.00 73.38 266 ILE A N 1
ATOM 2059 C CA . ILE A 1 266 ? 5.188 -22.849 -15.716 1.00 73.38 266 ILE A CA 1
ATOM 2060 C C . ILE A 1 266 ? 3.994 -23.776 -15.957 1.00 73.38 266 ILE A C 1
ATOM 2062 O O . ILE A 1 266 ? 2.879 -23.295 -16.101 1.00 73.38 266 ILE A O 1
ATOM 2066 N N . SER A 1 267 ? 4.203 -25.092 -16.002 1.00 72.31 267 SER A N 1
ATOM 2067 C CA . SER A 1 267 ? 3.133 -26.052 -16.294 1.00 72.31 267 SER A CA 1
ATOM 2068 C C . SER A 1 267 ? 2.203 -26.356 -15.115 1.00 72.31 267 SER A C 1
ATOM 2070 O O . SER A 1 267 ? 1.134 -26.915 -15.340 1.00 72.31 267 SER A O 1
ATOM 2072 N N . ASN A 1 268 ? 2.591 -26.006 -13.882 1.00 59.50 268 ASN A N 1
ATOM 2073 C CA . ASN A 1 268 ? 1.797 -26.220 -12.663 1.00 59.50 268 ASN A CA 1
ATOM 2074 C C . ASN A 1 268 ? 1.315 -24.907 -12.008 1.00 59.50 268 ASN A C 1
ATOM 2076 O O . ASN A 1 268 ? 0.893 -24.936 -10.853 1.00 59.50 268 ASN A O 1
ATOM 2080 N N . SER A 1 269 ? 1.416 -23.776 -12.718 1.00 47.44 269 SER A N 1
ATOM 2081 C CA . SER A 1 269 ? 0.847 -22.472 -12.328 1.00 47.44 269 SER A CA 1
ATOM 2082 C C . SER A 1 269 ? -0.467 -22.227 -13.062 1.00 47.44 269 SER A C 1
ATOM 2084 O O . SER A 1 269 ? -1.374 -21.620 -12.455 1.00 47.44 269 SER A O 1
#

Mean predicted aligned error: 16.69 Å

Solvent-accessible surface area (backbone atoms only — not comparable to full-atom values): 15954 Å² total; per-residue (Å²): 135,84,81,77,72,85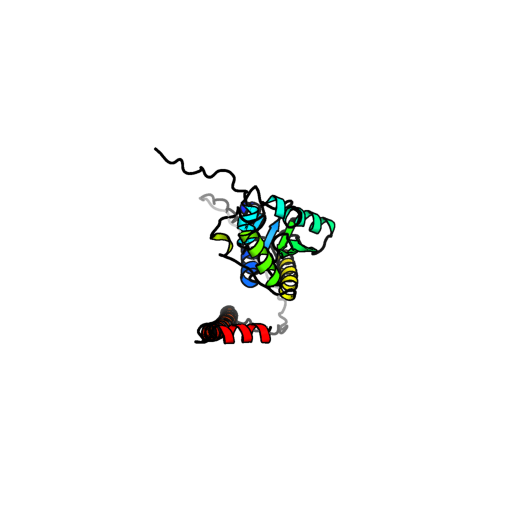,74,96,75,75,73,48,64,61,56,40,58,87,75,44,62,67,68,45,63,62,54,46,37,52,55,14,59,75,68,64,29,19,36,29,37,29,73,48,55,39,74,44,22,27,34,80,19,65,63,28,21,51,55,56,56,37,52,31,32,77,86,45,27,66,64,38,33,90,37,64,17,40,31,37,60,52,9,64,74,64,73,35,75,43,77,47,70,36,87,72,44,26,39,30,35,20,30,54,46,50,48,72,87,42,69,81,30,22,38,41,31,35,53,16,31,67,48,71,68,34,53,51,54,41,51,47,26,40,75,77,43,94,42,46,86,69,82,53,88,57,47,73,74,36,76,40,68,51,54,72,67,58,48,54,55,45,58,50,48,51,51,55,48,33,71,68,47,67,56,72,74,78,77,72,71,80,78,74,78,82,81,81,87,90,88,91,86,88,87,85,88,86,87,87,84,87,82,85,87,87,87,82,85,90,83,84,85,80,88,71,81,80,71,81,77,72,50,73,66,57,57,50,50,53,49,53,50,53,51,49,52,50,52,49,54,49,50,53,52,52,49,56,50,49,55,50,65,68,38,98,50,60,68,60,43,52,51,57,50,66,76,74,107

Secondary structure (DSSP, 8-state):
----PPP---PPP-B-GGGSPTTHHHHHHHHHHHHTSEEEEESSSSSSBSEEES--HHHHHHHH-HHHHHHHIIIIITHHHHHHHHTS-EEEE-TTS-EEEEEEEEETTEEEEEEEEEEEBSSHHHHHHHHHHHHHSTTTT---GGGGSS--B--HHHHHHHHHHHHHHHHH-----------PPPPPP----------------------------------HHHHHHHHHHHHHHHHHHHHHHHHHHHHHHSSS-HHHHHHHHHTT-

Sequence (269 aa):
MVENSPTPTDQIVQEHRANAPSGWPEAQDGFAVSAGLSALLVDGHQPPAVVVSNNNSICQVLQSSQEHARLCDPYCGDAHRKAMSSGSTVEYKCHAGLECFVKPVQIAGRDGLAVIGGRAFVRAADYQLLIERFRNGDLKTLDSDQLFTNLIFTERQRLSDFADLVDRSARRFRPEETTVAPCLPTEAEPTPAEPAEEDHNTPQPEVIELTPELEIAEVPVSDPLELELELLRSELDYRSKFAVSLQHFLERISSNDPAQTYQSIISNS

Rad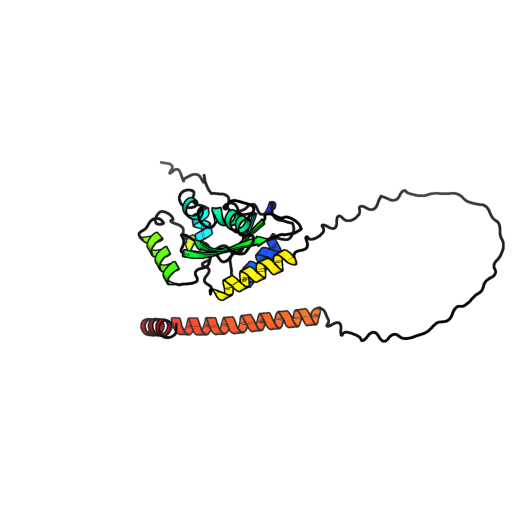ius of gyration: 29.94 Å; Cα contacts (8 Å, |Δi|>4): 324; chains: 1; bounding box: 71×49×100 Å

Foldseek 3Di:
DDPDDDDPDQFDAAEQCVPDFAPVQVLQQVLCVVLVKWKFKDQAFDPHTHHTHLAQLQCNLQCRDPVRVVQQCVPRRCQLVVQVVVVAKDWDQGPLRWTWIKHFFAAQNDGSMIMIMGSAHADVVSVVVNVCCCVPRDVVVSDDPSNPVRHHYDHPVSNVVSSVVVHVSRVPHHRPPPCPPPPDPDDDDDDDDDDDDDDDDDDDDDDDDDDDDDDDPDPPPCDPVNVVVVVVVVVVVVVVVVVVVVVVVVVLCPPPDNPVSVVVVVVVD